Protein AF-A0A832M1Z7-F1 (afdb_monomer_lite)

Structure (mmCIF, N/CA/C/O backbone):
data_AF-A0A832M1Z7-F1
#
_entry.id   AF-A0A832M1Z7-F1
#
loop_
_atom_site.group_PDB
_atom_site.id
_atom_site.type_symbol
_atom_site.label_atom_id
_atom_site.label_alt_id
_atom_site.label_comp_id
_atom_site.label_asym_id
_atom_site.label_entity_id
_atom_site.label_seq_id
_atom_site.pdbx_PDB_ins_code
_atom_site.Cartn_x
_atom_site.Cartn_y
_atom_site.Cartn_z
_atom_site.occupancy
_atom_site.B_iso_or_equiv
_atom_site.auth_seq_id
_atom_site.auth_comp_id
_atom_site.auth_asym_id
_atom_site.auth_atom_id
_atom_site.pdbx_PDB_model_num
ATOM 1 N N . MET A 1 1 ? 6.360 26.105 -20.310 1.00 40.62 1 MET A N 1
ATOM 2 C CA . MET A 1 1 ? 7.831 26.149 -20.163 1.00 40.62 1 MET A CA 1
ATOM 3 C C . MET A 1 1 ? 8.162 25.131 -19.089 1.00 40.62 1 MET A C 1
ATOM 5 O O . MET A 1 1 ? 7.728 25.337 -17.963 1.00 40.62 1 MET A O 1
ATOM 9 N N . GLN A 1 2 ? 8.770 23.994 -19.444 1.00 51.56 2 GLN A N 1
ATOM 10 C CA . GLN A 1 2 ? 9.067 22.952 -18.456 1.00 51.56 2 GLN A CA 1
ATOM 11 C C . GLN A 1 2 ? 9.955 23.541 -17.352 1.00 51.56 2 GLN A C 1
ATOM 13 O O . GLN A 1 2 ? 10.895 24.271 -17.681 1.00 51.56 2 GLN A O 1
ATOM 18 N N . PRO A 1 3 ? 9.700 23.274 -16.061 1.00 57.09 3 PRO A N 1
ATOM 19 C CA . PRO A 1 3 ? 10.616 23.712 -15.022 1.00 57.09 3 PRO A CA 1
ATOM 20 C C . PRO A 1 3 ? 11.983 23.073 -15.306 1.00 57.09 3 PRO A C 1
ATOM 22 O O . PRO A 1 3 ? 12.079 21.852 -15.406 1.00 57.09 3 PRO A O 1
ATOM 25 N N . ASN A 1 4 ? 13.041 23.886 -15.438 1.00 63.06 4 ASN A N 1
ATOM 26 C CA . ASN A 1 4 ? 14.413 23.482 -15.814 1.00 63.06 4 ASN A CA 1
ATOM 27 C C . ASN A 1 4 ? 14.957 22.242 -15.066 1.00 63.06 4 ASN A C 1
ATOM 29 O O . ASN A 1 4 ? 15.911 21.600 -15.508 1.00 63.06 4 ASN A O 1
ATOM 33 N N . ASN A 1 5 ? 14.365 21.901 -13.921 1.00 77.88 5 ASN A N 1
ATOM 34 C CA . ASN A 1 5 ? 14.716 20.740 -13.122 1.00 77.88 5 ASN A CA 1
ATOM 35 C C . ASN A 1 5 ? 14.220 19.403 -13.716 1.00 77.88 5 ASN A C 1
ATOM 37 O O . ASN A 1 5 ? 14.966 18.426 -13.676 1.00 77.88 5 ASN A O 1
ATOM 41 N N . LEU A 1 6 ? 13.024 19.356 -14.319 1.00 83.19 6 LEU A N 1
ATOM 42 C CA . LEU A 1 6 ? 12.440 18.121 -14.861 1.00 83.19 6 LEU A CA 1
ATOM 43 C C . LEU A 1 6 ? 13.215 17.633 -16.089 1.00 83.19 6 LEU A C 1
ATOM 45 O O . LEU A 1 6 ? 13.685 16.501 -16.115 1.00 83.19 6 LEU A O 1
ATOM 49 N N . SER A 1 7 ? 13.468 18.499 -17.071 1.00 85.06 7 SER A N 1
ATOM 50 C CA . SER A 1 7 ? 14.226 18.103 -18.267 1.00 85.06 7 SER A CA 1
ATOM 51 C C . SER A 1 7 ? 15.652 17.637 -17.922 1.00 85.06 7 SER A C 1
ATOM 53 O O . SER A 1 7 ? 16.194 16.729 -18.556 1.00 85.06 7 SER A O 1
ATOM 55 N N . ARG A 1 8 ? 16.262 18.216 -16.875 1.00 89.56 8 ARG A N 1
ATOM 56 C CA . ARG A 1 8 ? 17.565 17.780 -16.349 1.00 89.56 8 ARG A CA 1
ATOM 57 C C . ARG A 1 8 ? 17.484 16.395 -15.701 1.00 89.56 8 ARG A C 1
ATOM 59 O O . ARG A 1 8 ? 18.378 15.581 -15.937 1.00 89.56 8 ARG A O 1
ATOM 66 N N . LEU A 1 9 ? 16.435 16.139 -14.919 1.00 90.38 9 LEU A N 1
ATOM 67 C CA . LEU A 1 9 ? 16.150 14.843 -14.302 1.00 90.38 9 LEU A CA 1
ATOM 68 C C . LEU A 1 9 ? 15.983 13.753 -15.364 1.00 90.38 9 LEU A C 1
ATOM 70 O O . LEU A 1 9 ? 16.710 12.763 -15.331 1.00 90.38 9 LEU A O 1
ATOM 74 N N . LEU A 1 10 ? 15.104 13.969 -16.346 1.00 91.00 10 LEU A N 1
ATOM 75 C CA . LEU A 1 10 ? 14.841 13.006 -17.420 1.00 91.00 10 LEU A CA 1
ATOM 76 C C . LEU A 1 10 ? 16.120 12.687 -18.207 1.00 91.00 10 LEU A C 1
ATOM 78 O O . LEU A 1 10 ? 16.449 11.526 -18.426 1.00 91.00 10 LEU A O 1
ATOM 82 N N . ARG A 1 11 ? 16.937 13.702 -18.526 1.00 92.75 11 ARG A N 1
ATOM 83 C CA . ARG A 1 11 ? 18.234 13.496 -19.197 1.00 92.75 11 ARG A CA 1
ATOM 84 C C . ARG A 1 11 ? 19.256 12.752 -18.322 1.00 92.75 11 ARG A C 1
ATOM 86 O O . ARG A 1 11 ? 20.184 12.136 -18.845 1.00 92.75 11 ARG A O 1
ATOM 93 N N . ALA A 1 12 ? 19.168 12.856 -16.997 1.00 94.56 12 ALA A N 1
ATOM 94 C CA . ALA A 1 12 ? 20.023 12.102 -16.078 1.00 94.56 12 ALA A CA 1
ATOM 95 C C . ALA A 1 12 ? 19.571 10.640 -15.933 1.00 94.56 12 ALA A C 1
ATOM 97 O O . ALA A 1 12 ? 20.424 9.763 -15.802 1.00 94.56 12 ALA A O 1
ATOM 98 N N . LEU A 1 13 ? 18.262 10.385 -15.983 1.00 96.19 13 LEU A N 1
ATOM 99 C CA . LEU A 1 13 ? 17.668 9.047 -15.981 1.00 96.19 13 LEU A CA 1
ATOM 100 C C . LEU A 1 13 ? 17.945 8.306 -17.295 1.00 96.19 13 LEU A C 1
ATOM 102 O O . LEU A 1 13 ? 18.423 7.175 -17.259 1.00 96.19 13 LEU A O 1
ATOM 106 N N . ALA A 1 14 ? 17.809 8.985 -18.436 1.00 96.62 14 ALA A N 1
ATOM 107 C CA . ALA A 1 14 ? 18.139 8.427 -19.748 1.00 96.62 14 ALA A CA 1
ATOM 108 C C . ALA A 1 14 ? 19.609 7.977 -19.846 1.00 96.62 14 ALA A C 1
ATOM 110 O O . ALA A 1 14 ? 19.906 6.913 -20.378 1.00 96.62 14 ALA A O 1
ATOM 111 N N . ARG A 1 15 ? 20.546 8.736 -19.255 1.00 96.88 15 ARG A N 1
ATOM 112 C CA . ARG A 1 15 ? 21.971 8.349 -19.167 1.00 96.88 15 ARG A CA 1
ATOM 113 C C . ARG A 1 15 ? 22.224 7.081 -18.347 1.00 96.88 15 ARG A C 1
ATOM 115 O O . ARG A 1 15 ? 23.299 6.507 -18.456 1.00 96.88 15 ARG A O 1
ATOM 122 N N . GLN A 1 16 ? 21.265 6.675 -17.522 1.00 96.88 16 GLN A N 1
ATOM 123 C CA . GLN A 1 16 ? 21.311 5.447 -16.729 1.00 96.88 16 GLN A CA 1
ATOM 124 C C . GLN A 1 16 ? 20.533 4.303 -17.394 1.00 96.88 16 GLN A C 1
ATOM 126 O O . GLN A 1 16 ? 20.393 3.253 -16.783 1.00 96.88 16 GLN A O 1
ATOM 131 N N . GLY A 1 17 ? 20.018 4.499 -18.613 1.00 97.31 17 GLY A N 1
ATOM 132 C CA . GLY A 1 17 ? 19.221 3.499 -19.326 1.00 97.31 17 GLY A CA 1
ATOM 133 C C . GLY A 1 17 ? 17.744 3.468 -18.926 1.00 97.31 17 GLY A C 1
ATOM 134 O O . GLY A 1 17 ? 17.048 2.525 -19.283 1.00 97.31 17 GLY A O 1
ATOM 135 N N . LEU A 1 18 ? 17.245 4.466 -18.187 1.00 98.12 18 LEU A N 1
ATOM 136 C CA . LEU A 1 18 ? 15.817 4.575 -17.886 1.00 98.12 18 LEU A CA 1
ATOM 137 C C . LEU A 1 18 ? 15.137 5.464 -18.930 1.00 98.12 18 LEU A C 1
ATOM 139 O O . LEU A 1 18 ? 15.365 6.677 -18.946 1.00 98.12 18 LEU A O 1
ATOM 143 N N . ASP A 1 19 ? 14.301 4.869 -19.777 1.00 97.19 19 ASP A N 1
ATOM 144 C CA . ASP A 1 19 ? 13.427 5.609 -20.681 1.00 97.19 19 ASP A CA 1
ATOM 145 C C . ASP A 1 19 ? 12.228 6.144 -19.895 1.00 97.19 19 ASP A C 1
ATOM 147 O O . ASP A 1 19 ? 11.530 5.388 -19.214 1.00 97.19 19 ASP A O 1
ATOM 151 N N . VAL A 1 20 ? 12.028 7.459 -19.961 1.00 96.38 20 VAL A N 1
ATOM 152 C CA . VAL A 1 20 ? 10.929 8.160 -19.297 1.00 96.38 20 VAL A CA 1
ATOM 153 C C . VAL A 1 20 ? 10.296 9.107 -20.299 1.00 96.38 20 VAL A C 1
ATOM 155 O O . VAL A 1 20 ? 10.914 10.090 -20.715 1.00 96.38 20 VAL A O 1
ATOM 158 N N . GLN A 1 21 ? 9.051 8.825 -20.658 1.00 94.19 21 GLN A N 1
ATOM 159 C CA . GLN A 1 21 ? 8.276 9.614 -21.606 1.00 94.19 21 GLN A CA 1
ATOM 160 C C . GLN A 1 21 ? 7.095 10.254 -20.890 1.00 94.19 21 GLN A C 1
ATOM 162 O O . GLN A 1 21 ? 6.550 9.677 -19.955 1.00 94.19 21 GLN A O 1
ATOM 167 N N . TYR A 1 22 ? 6.707 11.449 -21.324 1.00 92.44 22 TYR A N 1
ATOM 168 C CA . TYR A 1 22 ? 5.526 12.129 -20.812 1.00 92.44 22 TYR A CA 1
ATOM 169 C C . TYR A 1 22 ? 4.556 12.400 -21.957 1.00 92.44 22 TYR A C 1
ATOM 171 O O . TYR A 1 22 ? 4.917 13.076 -22.921 1.00 92.44 22 TYR A O 1
ATOM 179 N N . ASN A 1 23 ? 3.340 11.868 -21.859 1.00 90.81 23 ASN A N 1
ATOM 180 C CA . ASN A 1 23 ? 2.280 12.076 -22.840 1.00 90.81 23 ASN A CA 1
ATOM 181 C C . ASN A 1 23 ? 0.902 11.969 -22.175 1.00 90.81 23 ASN A C 1
ATOM 183 O O . ASN A 1 23 ? 0.710 11.140 -21.291 1.00 90.81 23 ASN A O 1
ATOM 187 N N . ASN A 1 24 ? -0.073 12.771 -22.613 1.00 87.31 24 ASN A N 1
ATOM 188 C CA . ASN A 1 24 ? -1.471 12.691 -22.160 1.00 87.31 24 ASN A CA 1
ATOM 189 C C . ASN A 1 24 ? -1.646 12.592 -20.629 1.00 87.31 24 ASN A C 1
ATOM 191 O O . ASN A 1 24 ? -2.390 11.748 -20.142 1.00 87.31 24 ASN A O 1
ATOM 195 N N . LEU A 1 25 ? -0.958 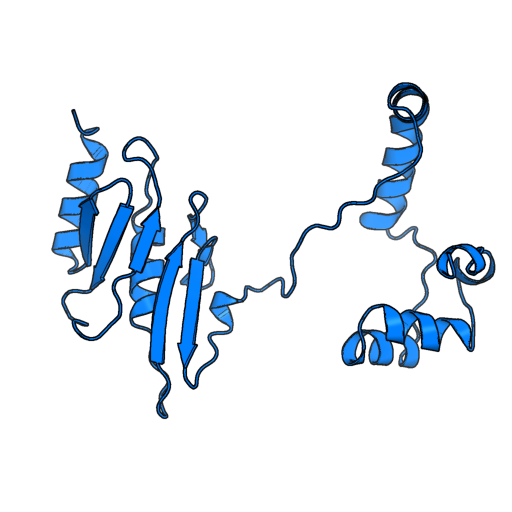13.451 -19.865 1.00 89.44 25 LEU A N 1
ATOM 196 C CA . LEU A 1 25 ? -0.978 13.459 -18.390 1.00 89.44 25 LEU A CA 1
ATOM 197 C C . LEU A 1 25 ? -0.380 12.214 -17.717 1.00 89.44 25 LEU A C 1
ATOM 199 O O . LEU A 1 25 ? -0.563 12.022 -16.516 1.00 89.44 25 LEU A O 1
ATOM 203 N N . SER A 1 26 ? 0.358 11.395 -18.462 1.00 93.44 26 SER A N 1
ATOM 204 C CA . SER A 1 26 ? 0.985 10.182 -17.955 1.00 93.44 26 SER A CA 1
ATOM 205 C C . SER A 1 26 ? 2.494 10.178 -18.170 1.00 93.44 26 SER A C 1
ATOM 207 O O . SER A 1 26 ? 2.987 10.615 -19.213 1.00 93.44 26 SER A O 1
ATOM 209 N N . TYR A 1 27 ? 3.225 9.674 -17.178 1.00 95.50 27 TYR A N 1
ATOM 210 C CA . TYR A 1 27 ? 4.612 9.258 -17.336 1.00 95.50 27 TYR A CA 1
ATOM 211 C C . TYR A 1 27 ? 4.654 7.771 -17.676 1.00 95.50 27 TYR A C 1
ATOM 213 O O . TYR A 1 27 ? 4.076 6.960 -16.957 1.00 95.50 27 TYR A O 1
ATOM 221 N N . SER A 1 28 ? 5.380 7.417 -18.728 1.00 96.94 28 SER A N 1
ATOM 222 C CA . SER A 1 28 ? 5.713 6.041 -19.089 1.00 96.94 28 SER A CA 1
ATOM 223 C C . SER A 1 28 ? 7.178 5.784 -18.767 1.00 96.94 28 SER A C 1
ATOM 225 O O . SER A 1 28 ? 8.035 6.582 -19.145 1.00 96.94 28 SER A O 1
ATOM 227 N N . VAL A 1 29 ? 7.471 4.689 -18.071 1.00 97.69 29 VAL A N 1
ATOM 228 C CA . VAL A 1 29 ? 8.803 4.394 -17.533 1.00 97.69 29 VAL A CA 1
ATOM 229 C C . VAL A 1 29 ? 9.197 2.956 -17.855 1.00 97.69 29 VAL A C 1
ATOM 231 O O . VAL A 1 29 ? 8.441 2.029 -17.562 1.00 97.69 29 VAL A O 1
ATOM 234 N N . ARG A 1 30 ? 10.392 2.745 -18.419 1.00 98.31 30 ARG A N 1
ATOM 235 C CA . ARG A 1 30 ? 10.949 1.401 -18.652 1.00 98.31 30 ARG A CA 1
ATOM 236 C C . ARG A 1 30 ? 12.474 1.425 -18.738 1.00 98.31 30 ARG A C 1
ATOM 238 O O . ARG A 1 30 ? 13.057 2.382 -19.241 1.00 98.31 30 ARG A O 1
ATOM 245 N N . TRP A 1 31 ? 13.129 0.358 -18.290 1.00 98.12 31 TRP A N 1
ATOM 246 C CA . TRP A 1 31 ? 14.561 0.184 -18.532 1.00 98.12 31 TRP A CA 1
ATOM 247 C C . TRP A 1 31 ? 14.832 -0.261 -19.972 1.00 98.12 31 TRP A C 1
ATOM 249 O O . TRP A 1 31 ? 14.180 -1.163 -20.493 1.00 98.12 31 TRP A O 1
ATOM 259 N N . THR A 1 32 ? 15.823 0.344 -20.622 1.00 97.38 32 THR A N 1
ATOM 260 C CA . THR A 1 32 ? 16.160 0.053 -22.024 1.00 97.38 32 THR A CA 1
ATOM 261 C C . THR A 1 32 ? 16.724 -1.352 -22.241 1.00 97.38 32 THR A C 1
ATOM 263 O O . THR A 1 32 ? 16.661 -1.864 -23.353 1.00 97.38 32 THR A O 1
ATOM 266 N N . ASP A 1 33 ? 17.280 -1.976 -21.202 1.00 96.56 33 ASP A N 1
ATOM 267 C CA . ASP A 1 33 ? 17.846 -3.331 -21.230 1.00 96.56 33 ASP A CA 1
ATOM 268 C C . ASP A 1 33 ? 16.819 -4.437 -20.916 1.00 96.56 33 ASP A C 1
ATOM 270 O O . ASP A 1 33 ? 17.137 -5.622 -21.017 1.00 96.56 33 ASP A O 1
ATOM 274 N N . THR A 1 34 ? 15.572 -4.072 -20.592 1.00 95.38 34 THR A N 1
ATOM 275 C CA . THR A 1 34 ? 14.459 -5.011 -20.373 1.00 95.38 34 THR A CA 1
ATOM 276 C C . THR A 1 34 ? 13.274 -4.685 -21.291 1.00 95.38 34 THR A C 1
ATOM 278 O O . THR A 1 34 ? 12.188 -4.335 -20.828 1.00 95.38 34 THR A O 1
ATOM 281 N N . PRO A 1 35 ? 13.442 -4.806 -22.623 1.00 94.06 35 PRO A N 1
ATOM 282 C CA . PRO A 1 35 ? 12.406 -4.423 -23.587 1.00 94.06 35 PRO A CA 1
ATOM 283 C C . PRO A 1 35 ? 11.107 -5.230 -23.442 1.00 94.06 35 PRO A C 1
ATOM 285 O O . PRO A 1 35 ? 10.036 -4.705 -23.745 1.00 94.06 35 PRO A O 1
ATOM 288 N N . ASP A 1 36 ? 11.204 -6.465 -22.940 1.00 94.06 36 ASP A N 1
ATOM 289 C CA . ASP A 1 36 ? 10.068 -7.367 -22.716 1.00 94.06 36 ASP A CA 1
ATOM 290 C C . ASP A 1 36 ? 9.292 -7.062 -21.423 1.00 94.06 36 ASP A C 1
ATOM 292 O O . ASP A 1 36 ? 8.215 -7.616 -21.210 1.00 94.06 36 ASP A O 1
ATOM 296 N N . ALA A 1 37 ? 9.829 -6.214 -20.536 1.00 96.88 37 ALA A N 1
ATOM 297 C CA . ALA A 1 37 ? 9.105 -5.789 -19.345 1.00 96.88 37 ALA A CA 1
ATOM 298 C C . ALA A 1 37 ? 7.944 -4.855 -19.736 1.00 96.88 37 ALA A C 1
ATOM 300 O O . ALA A 1 37 ? 8.092 -4.037 -20.659 1.00 96.88 37 ALA A O 1
ATOM 301 N N . PRO A 1 38 ? 6.797 -4.928 -19.035 1.00 97.88 38 PRO A N 1
ATOM 302 C CA . PRO A 1 38 ? 5.723 -3.973 -19.243 1.00 97.88 38 PRO A CA 1
ATOM 303 C C . PRO A 1 38 ? 6.212 -2.551 -18.956 1.00 97.88 38 PRO A C 1
ATOM 305 O O . PRO A 1 38 ? 7.079 -2.315 -18.115 1.00 97.88 38 PRO A O 1
ATOM 308 N N . ILE A 1 39 ? 5.642 -1.588 -19.670 1.00 98.06 39 ILE A N 1
ATOM 309 C CA . ILE A 1 39 ? 5.872 -0.171 -19.395 1.00 98.06 39 ILE A CA 1
ATOM 310 C C . ILE A 1 39 ? 5.127 0.171 -18.102 1.00 98.06 39 ILE A C 1
ATOM 312 O O . ILE A 1 39 ? 3.944 -0.143 -17.981 1.00 98.06 39 ILE A O 1
ATOM 316 N N . ALA A 1 40 ? 5.812 0.800 -17.146 1.00 98.06 40 ALA A N 1
ATOM 317 C CA . ALA A 1 40 ? 5.172 1.311 -15.941 1.00 98.06 40 ALA A CA 1
ATOM 318 C C . ALA A 1 40 ? 4.554 2.687 -16.216 1.00 98.06 40 ALA A C 1
ATOM 320 O O . ALA A 1 40 ? 5.212 3.552 -16.799 1.00 98.06 40 ALA A O 1
ATOM 321 N N . GLU A 1 41 ? 3.311 2.896 -15.784 1.00 97.38 41 GLU A N 1
ATOM 322 C CA . GLU A 1 41 ? 2.556 4.123 -16.065 1.00 97.38 41 GLU A CA 1
ATOM 323 C C . GLU A 1 41 ? 2.196 4.895 -14.790 1.00 97.38 41 GLU A C 1
ATOM 325 O O . GLU A 1 41 ? 1.758 4.320 -13.798 1.00 97.38 41 GLU A O 1
ATOM 330 N N . VAL A 1 42 ? 2.326 6.218 -14.813 1.00 96.25 42 VAL A N 1
ATOM 331 C CA . VAL A 1 42 ? 1.909 7.082 -13.700 1.00 96.25 42 VAL A CA 1
ATOM 332 C C . VAL A 1 42 ? 1.021 8.193 -14.229 1.00 96.25 42 VAL A C 1
ATOM 334 O O . VAL A 1 42 ? 1.482 9.013 -15.020 1.00 96.25 42 VAL A O 1
ATOM 337 N N . LEU A 1 43 ? -0.229 8.258 -13.768 1.00 92.44 43 LEU A N 1
ATOM 338 C CA . LEU A 1 43 ? -1.122 9.378 -14.062 1.00 92.44 43 LEU A CA 1
ATOM 339 C C . LEU A 1 43 ? -0.775 10.546 -13.133 1.00 92.44 43 LEU A C 1
ATOM 341 O O . LEU A 1 43 ? -1.180 10.569 -11.972 1.00 92.44 43 LEU A O 1
ATOM 345 N N . LEU A 1 44 ? -0.013 11.513 -13.641 1.00 92.38 44 LEU A N 1
ATOM 346 C CA . LEU A 1 44 ? 0.440 12.657 -12.861 1.00 92.38 44 LEU A CA 1
ATOM 347 C C . LEU A 1 44 ? 0.584 13.905 -13.753 1.00 92.38 44 LEU A C 1
ATOM 349 O O . LEU A 1 44 ? 1.276 13.857 -14.776 1.00 92.38 44 LEU A O 1
ATOM 353 N N . PRO A 1 45 ? -0.016 15.052 -13.381 1.00 88.81 45 PRO A N 1
ATOM 354 C CA . PRO A 1 45 ? 0.195 16.303 -14.103 1.00 88.81 45 PRO A CA 1
ATOM 355 C C . PRO A 1 45 ? 1.679 16.696 -14.155 1.00 88.81 45 PRO A C 1
ATOM 357 O O . PRO A 1 45 ? 2.416 16.512 -13.192 1.00 88.81 45 PRO A O 1
ATOM 360 N N . GLU A 1 46 ? 2.114 17.313 -15.254 1.00 83.19 46 GLU A N 1
ATOM 361 C CA . GLU A 1 46 ? 3.518 17.710 -15.462 1.00 83.19 46 GLU A CA 1
ATOM 362 C C . GLU A 1 46 ? 4.036 18.675 -14.383 1.00 83.19 46 GLU A C 1
ATOM 364 O O . GLU A 1 46 ? 5.227 18.722 -14.085 1.00 83.19 46 GLU A O 1
ATOM 369 N N . SER A 1 47 ? 3.130 19.462 -13.796 1.00 83.69 47 SER A N 1
ATOM 370 C CA . SER A 1 47 ? 3.445 20.428 -12.744 1.00 83.69 47 SER A CA 1
ATOM 371 C C . SER A 1 47 ? 3.792 19.783 -11.404 1.00 83.69 47 SER A C 1
ATOM 373 O O . SER A 1 47 ? 4.324 20.472 -10.532 1.00 83.69 47 SER A O 1
ATOM 375 N N . PHE A 1 48 ? 3.494 18.498 -11.217 1.00 87.00 48 PHE A N 1
ATOM 376 C CA . PHE A 1 48 ? 3.778 17.806 -9.971 1.00 87.00 48 PHE A CA 1
ATOM 377 C C . PHE A 1 48 ? 5.228 17.312 -9.946 1.00 87.00 48 PHE A C 1
ATOM 379 O O . PHE A 1 48 ? 5.763 16.868 -10.967 1.00 87.00 48 PHE A O 1
ATOM 386 N N . PRO A 1 49 ? 5.894 17.400 -8.783 1.00 86.50 49 PRO A N 1
ATOM 387 C CA . PRO A 1 49 ? 7.258 16.928 -8.644 1.00 86.50 49 PRO A CA 1
ATOM 388 C C . PRO A 1 49 ? 7.319 15.412 -8.822 1.00 86.50 49 PRO A C 1
ATOM 390 O O . PRO A 1 49 ? 6.457 14.677 -8.350 1.00 86.50 49 PRO A O 1
ATOM 393 N N . VAL A 1 50 ? 8.385 14.955 -9.474 1.00 90.75 50 VAL A N 1
ATOM 394 C CA . VAL A 1 50 ? 8.676 13.535 -9.655 1.00 90.75 50 VAL A CA 1
ATOM 395 C C . VAL A 1 50 ? 10.064 13.233 -9.119 1.00 90.75 50 VAL A C 1
ATOM 397 O O . VAL A 1 50 ? 11.028 13.953 -9.395 1.00 90.75 50 VAL A O 1
ATOM 400 N N . GLU A 1 51 ? 10.181 12.137 -8.378 1.00 93.62 51 GLU A N 1
ATOM 401 C CA . GLU A 1 51 ? 11.444 11.688 -7.808 1.00 93.62 51 GLU A CA 1
ATOM 402 C C . GLU A 1 51 ? 12.086 10.582 -8.650 1.00 93.62 51 GLU A C 1
ATOM 404 O O . GLU A 1 51 ? 11.480 9.547 -8.929 1.00 93.62 51 GLU A O 1
ATOM 409 N N . ALA A 1 52 ? 13.372 10.749 -8.989 1.00 95.62 52 ALA A N 1
ATOM 410 C CA . ALA A 1 52 ? 14.140 9.732 -9.718 1.00 95.62 52 ALA A CA 1
ATOM 411 C C . ALA A 1 52 ? 14.096 8.355 -9.041 1.00 95.62 52 ALA A C 1
ATOM 413 O O . ALA A 1 52 ? 14.054 7.340 -9.732 1.00 95.62 52 ALA A O 1
ATOM 414 N N . LYS A 1 53 ? 14.145 8.308 -7.702 1.00 97.31 53 LYS A N 1
ATOM 415 C CA . LYS A 1 53 ? 14.131 7.044 -6.955 1.00 97.31 53 LYS A CA 1
ATOM 416 C C . LYS A 1 53 ? 12.797 6.315 -7.144 1.00 97.31 53 LYS A C 1
ATOM 418 O O . LYS A 1 53 ? 12.826 5.121 -7.413 1.00 97.31 53 LYS A O 1
ATOM 423 N N . ALA A 1 54 ? 11.670 7.025 -7.099 1.00 97.06 54 ALA A N 1
ATOM 424 C CA . ALA A 1 54 ? 10.348 6.434 -7.290 1.00 97.06 54 ALA A CA 1
ATOM 425 C C . ALA A 1 54 ? 10.168 5.878 -8.716 1.00 97.06 54 ALA A C 1
ATOM 427 O O . ALA A 1 54 ? 9.761 4.730 -8.880 1.00 97.06 54 ALA A O 1
ATOM 428 N N . LEU A 1 55 ? 10.579 6.630 -9.747 1.00 97.38 55 LEU A N 1
ATOM 429 C CA . LEU A 1 55 ? 10.540 6.155 -11.141 1.00 97.38 55 LEU A CA 1
ATOM 430 C C . LEU A 1 55 ? 11.386 4.891 -11.350 1.00 97.38 55 LEU A C 1
ATOM 432 O O . LEU A 1 55 ? 10.943 3.937 -11.985 1.00 97.38 55 LEU A O 1
ATOM 436 N N . LYS A 1 56 ? 12.596 4.855 -10.781 1.00 98.25 56 LYS A N 1
ATOM 437 C CA . LYS A 1 56 ? 13.456 3.665 -10.835 1.00 98.25 56 LYS A CA 1
ATOM 438 C C . LYS A 1 56 ? 12.822 2.467 -10.138 1.00 98.25 56 LYS A C 1
ATOM 440 O O . LYS A 1 56 ? 12.923 1.358 -10.643 1.00 98.25 56 LYS A O 1
ATOM 445 N N . GLN A 1 57 ? 12.184 2.675 -8.988 1.00 98.38 57 GLN A N 1
ATOM 446 C CA . GLN A 1 57 ? 11.507 1.603 -8.260 1.00 98.38 57 GLN A CA 1
ATOM 447 C C . GLN A 1 57 ? 10.325 1.034 -9.050 1.00 98.38 57 GLN A C 1
ATOM 449 O O . GLN A 1 57 ? 10.183 -0.182 -9.101 1.00 98.38 57 GLN A O 1
ATOM 454 N N . LEU A 1 58 ? 9.542 1.876 -9.731 1.00 98.00 58 LEU A N 1
ATOM 455 C CA . LEU A 1 58 ? 8.479 1.417 -10.633 1.00 98.00 58 LEU A CA 1
ATOM 456 C C . LEU A 1 58 ? 9.022 0.586 -11.799 1.00 98.00 58 LEU A C 1
ATOM 458 O O . LEU A 1 58 ? 8.494 -0.483 -12.094 1.00 98.00 58 LEU A O 1
ATOM 462 N N . ALA A 1 59 ? 10.108 1.034 -12.428 1.00 98.25 59 ALA A N 1
ATOM 463 C CA . ALA A 1 59 ? 10.737 0.293 -13.518 1.00 98.25 59 ALA A CA 1
ATOM 464 C C . ALA A 1 59 ? 11.367 -1.028 -13.051 1.00 98.25 59 ALA A C 1
ATOM 466 O O . ALA A 1 59 ? 11.258 -2.043 -13.734 1.00 98.25 59 ALA A O 1
ATOM 467 N N . ASN A 1 60 ? 11.986 -1.040 -11.867 1.00 98.06 60 ASN A N 1
ATOM 468 C CA . ASN A 1 60 ? 12.500 -2.260 -11.243 1.00 98.06 60 ASN A CA 1
ATOM 469 C C . ASN A 1 60 ? 11.372 -3.240 -10.920 1.00 98.06 60 ASN A C 1
ATOM 471 O O . ASN A 1 60 ? 11.524 -4.437 -11.151 1.00 98.06 60 ASN A O 1
ATOM 475 N N . LEU A 1 61 ? 10.246 -2.735 -10.406 1.00 98.19 61 LEU A N 1
ATOM 476 C CA . LEU A 1 61 ? 9.064 -3.542 -10.143 1.00 98.19 61 LEU A CA 1
ATOM 477 C C . LEU A 1 61 ? 8.543 -4.159 -11.441 1.00 98.19 61 LEU A C 1
ATOM 479 O O . LEU A 1 61 ? 8.322 -5.360 -11.471 1.00 98.19 61 LEU A O 1
ATOM 483 N N . ALA A 1 62 ? 8.432 -3.381 -12.520 1.00 98.12 62 ALA A N 1
ATOM 484 C CA . ALA A 1 62 ? 8.011 -3.878 -13.831 1.00 98.12 62 ALA A CA 1
ATOM 485 C C . ALA A 1 62 ? 8.956 -4.944 -14.408 1.00 98.12 62 ALA A C 1
ATOM 487 O O . ALA A 1 62 ? 8.507 -5.898 -15.038 1.00 98.12 62 ALA A O 1
ATOM 488 N N . ALA A 1 63 ? 10.259 -4.815 -14.158 1.00 97.00 63 ALA A N 1
ATOM 489 C CA . ALA A 1 63 ? 11.275 -5.764 -14.604 1.00 97.00 63 ALA A CA 1
ATOM 490 C C . ALA A 1 63 ? 11.432 -6.996 -13.688 1.00 97.00 63 ALA A C 1
ATOM 492 O O . ALA A 1 63 ? 12.262 -7.863 -13.976 1.00 97.00 63 ALA A O 1
ATOM 493 N N . ALA A 1 64 ? 10.674 -7.094 -12.590 1.00 96.00 64 ALA A N 1
ATOM 494 C CA . ALA A 1 64 ? 10.790 -8.198 -11.645 1.00 96.00 64 ALA A CA 1
ATOM 495 C C . ALA A 1 64 ? 10.412 -9.542 -12.295 1.00 96.00 64 ALA A C 1
ATOM 497 O O . ALA A 1 64 ? 9.361 -9.683 -12.924 1.00 96.00 64 ALA A O 1
ATOM 498 N N . LYS A 1 65 ? 11.264 -10.555 -12.101 1.00 90.69 65 LYS A N 1
ATOM 499 C CA . LYS A 1 65 ? 11.074 -11.913 -12.628 1.00 90.69 65 LYS A CA 1
ATOM 500 C C . LYS A 1 65 ? 11.146 -12.940 -11.510 1.00 90.69 65 LYS A C 1
ATOM 502 O O . LYS A 1 65 ? 12.012 -12.855 -10.639 1.00 90.69 65 LYS A O 1
ATOM 507 N N . HIS A 1 66 ? 10.290 -13.950 -11.583 1.00 94.12 66 HIS A N 1
ATOM 508 C CA . HIS A 1 66 ? 10.370 -15.098 -10.694 1.00 94.12 66 HIS A CA 1
ATOM 509 C C . HIS A 1 66 ? 11.346 -16.152 -11.250 1.00 94.12 66 HIS A C 1
ATOM 511 O O . HIS A 1 66 ? 11.271 -16.464 -12.442 1.00 94.12 66 HIS A O 1
ATOM 517 N N . PRO A 1 67 ? 12.207 -16.773 -10.419 1.00 92.06 67 PRO A N 1
ATOM 518 C CA . PRO A 1 67 ? 13.196 -17.754 -10.882 1.00 92.06 67 PRO A CA 1
ATOM 519 C C . PRO A 1 67 ? 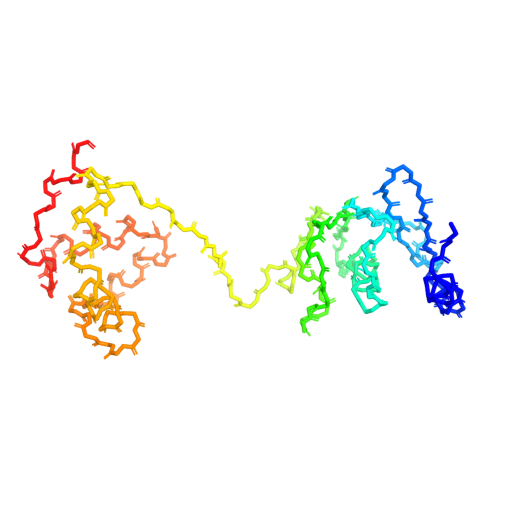12.614 -18.983 -11.596 1.00 92.06 67 PRO A C 1
ATOM 521 O O . PRO A 1 67 ? 13.313 -19.610 -12.384 1.00 92.06 67 PRO A O 1
ATOM 524 N N . VAL A 1 68 ? 11.351 -19.337 -11.323 1.00 92.88 68 VAL A N 1
ATOM 525 C CA . VAL A 1 68 ? 10.707 -20.558 -11.847 1.00 92.88 68 VAL A CA 1
ATOM 526 C C . VAL A 1 68 ? 9.433 -20.299 -12.665 1.00 92.88 68 VAL A C 1
ATOM 528 O O . VAL A 1 68 ? 8.566 -21.161 -12.734 1.00 92.88 68 VAL A O 1
ATOM 531 N N . GLY A 1 69 ? 9.308 -19.129 -13.306 1.00 85.62 69 GLY A N 1
ATOM 532 C CA . GLY A 1 69 ? 8.306 -18.939 -14.376 1.00 85.62 69 GLY A CA 1
ATOM 533 C C . GLY A 1 69 ? 7.070 -18.092 -14.043 1.00 85.62 69 GLY A C 1
ATOM 534 O O . GLY A 1 69 ? 5.977 -18.389 -14.511 1.00 85.62 69 GLY A O 1
ATOM 535 N N . GLY A 1 70 ? 7.248 -17.010 -13.288 1.00 94.00 70 GLY A N 1
ATOM 536 C CA . GLY A 1 70 ? 6.253 -15.954 -13.069 1.00 94.00 70 GLY A CA 1
ATOM 537 C C . GLY A 1 70 ? 6.737 -14.612 -13.624 1.00 94.00 70 GLY A C 1
ATOM 538 O O . GLY A 1 70 ? 7.938 -14.426 -13.846 1.00 94.00 70 GLY A O 1
ATOM 539 N N . HIS A 1 71 ? 5.809 -13.695 -13.885 1.00 95.12 71 HIS A N 1
ATOM 540 C CA . HIS A 1 71 ? 6.123 -12.399 -14.482 1.00 95.12 71 HIS A CA 1
ATOM 541 C C . HIS A 1 71 ? 5.158 -11.298 -14.043 1.00 95.12 71 HIS A C 1
ATOM 543 O O . HIS A 1 71 ? 4.072 -11.551 -13.514 1.00 95.12 71 HIS A O 1
ATOM 549 N N . VAL A 1 72 ? 5.577 -10.059 -14.280 1.00 98.06 72 VAL A N 1
ATOM 550 C CA . VAL A 1 72 ? 4.735 -8.875 -14.137 1.00 98.06 72 VAL A CA 1
ATOM 551 C C . VAL A 1 72 ? 3.973 -8.644 -15.434 1.00 98.06 72 VAL A C 1
ATOM 553 O O . VAL A 1 72 ? 4.564 -8.624 -16.511 1.00 98.06 72 VAL A O 1
ATOM 556 N N . CYS A 1 73 ? 2.660 -8.480 -15.323 1.00 97.50 73 CYS A N 1
ATOM 557 C CA . CYS A 1 73 ? 1.774 -8.235 -16.455 1.00 97.50 73 CYS A CA 1
ATOM 558 C C . CYS A 1 73 ? 1.611 -6.732 -16.699 1.00 97.50 73 CYS A C 1
ATOM 560 O O . CYS A 1 73 ? 1.665 -6.281 -17.843 1.00 97.50 73 CYS A O 1
ATOM 562 N N . ARG A 1 74 ? 1.429 -5.952 -15.624 1.00 98.00 74 ARG A N 1
ATOM 563 C CA . ARG A 1 74 ? 1.233 -4.495 -15.660 1.00 98.00 74 ARG A CA 1
ATOM 564 C C . ARG A 1 74 ? 1.765 -3.841 -14.393 1.00 98.00 74 ARG A C 1
ATOM 566 O O . ARG A 1 74 ? 1.720 -4.439 -13.319 1.00 98.00 74 ARG A O 1
ATOM 573 N N . VAL A 1 75 ? 2.204 -2.592 -14.523 1.00 98.25 75 VAL A N 1
ATOM 574 C CA . VAL A 1 75 ? 2.547 -1.724 -13.393 1.00 98.25 75 VAL A CA 1
ATOM 575 C C . VAL A 1 75 ? 1.982 -0.341 -13.648 1.00 98.25 75 VAL A C 1
ATOM 577 O O . VAL A 1 75 ? 2.208 0.237 -14.709 1.00 98.25 75 VAL A O 1
ATOM 580 N N . CYS A 1 76 ? 1.300 0.215 -12.658 1.00 97.81 76 CYS A N 1
ATOM 581 C CA . CYS A 1 76 ? 1.003 1.636 -12.628 1.00 97.81 76 CYS A CA 1
ATOM 582 C C . CYS A 1 76 ? 1.224 2.214 -11.231 1.00 97.81 76 CYS A C 1
ATOM 584 O O . CYS A 1 76 ? 1.519 1.479 -10.290 1.00 97.81 76 CYS A O 1
ATOM 586 N N . ALA A 1 77 ? 1.128 3.532 -11.092 1.00 97.06 77 ALA A N 1
ATOM 587 C CA . ALA A 1 77 ? 1.180 4.181 -9.792 1.00 97.06 77 ALA A CA 1
ATOM 588 C C . ALA A 1 77 ? 0.105 5.254 -9.643 1.00 97.06 77 ALA A C 1
ATOM 590 O O . ALA A 1 77 ? -0.292 5.911 -10.612 1.00 97.06 77 ALA A O 1
ATOM 591 N N . THR A 1 78 ? -0.350 5.424 -8.408 1.00 94.69 78 THR A N 1
ATOM 592 C CA . THR A 1 78 ? -1.256 6.490 -7.997 1.00 94.69 78 THR A CA 1
ATOM 593 C C . THR A 1 78 ? -0.542 7.853 -7.981 1.00 94.69 78 THR A C 1
ATOM 595 O O . THR A 1 78 ? 0.691 7.915 -7.955 1.00 94.69 78 THR A O 1
ATOM 598 N N . PRO A 1 79 ? -1.282 8.979 -8.005 1.00 92.25 79 PRO A N 1
ATOM 599 C CA . PRO A 1 79 ? -0.675 10.316 -8.054 1.00 92.25 79 PRO A CA 1
ATOM 600 C C . PRO A 1 79 ? 0.197 10.693 -6.843 1.00 92.25 79 PRO A C 1
ATOM 602 O O . PRO A 1 79 ? 1.000 11.617 -6.935 1.00 92.25 79 PRO A O 1
ATOM 605 N N . ASP A 1 80 ? 0.041 10.009 -5.712 1.00 93.56 80 ASP A N 1
ATOM 606 C CA . ASP A 1 80 ? 0.803 10.187 -4.471 1.00 93.56 80 ASP A CA 1
ATOM 607 C C . ASP A 1 80 ? 2.049 9.288 -4.386 1.00 93.56 80 ASP A C 1
ATOM 609 O O . ASP A 1 80 ? 2.651 9.153 -3.313 1.00 93.56 80 ASP A O 1
ATOM 613 N N . PHE A 1 81 ? 2.454 8.668 -5.501 1.00 95.12 81 PHE A N 1
ATOM 614 C CA . PHE A 1 81 ? 3.596 7.768 -5.497 1.00 95.12 81 PHE A CA 1
ATOM 615 C C . PHE A 1 81 ? 4.891 8.462 -5.066 1.00 95.12 81 PHE A C 1
ATOM 617 O O . PHE A 1 81 ? 5.195 9.591 -5.456 1.00 95.12 81 PHE A O 1
ATOM 624 N N . HIS A 1 82 ? 5.686 7.761 -4.270 1.00 96.06 82 HIS A N 1
ATOM 625 C CA . HIS A 1 82 ? 6.941 8.281 -3.740 1.00 96.06 82 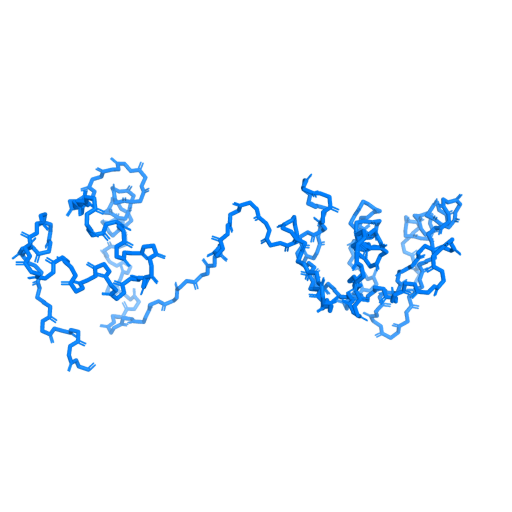HIS A CA 1
ATOM 626 C C . HIS A 1 82 ? 7.885 7.130 -3.384 1.00 96.06 82 HIS A C 1
ATOM 628 O O . HIS A 1 82 ? 7.475 5.962 -3.377 1.00 96.06 82 HIS A O 1
ATOM 634 N N . PRO A 1 83 ? 9.175 7.408 -3.128 1.00 97.75 83 PRO A N 1
ATOM 635 C CA . PRO A 1 83 ? 10.120 6.347 -2.849 1.00 97.75 83 PRO A CA 1
ATOM 636 C C . PRO A 1 83 ? 9.751 5.555 -1.595 1.00 97.75 83 PRO A C 1
ATOM 638 O O . PRO A 1 83 ? 9.620 6.132 -0.520 1.00 97.75 83 PRO A O 1
ATOM 641 N N . GLY A 1 84 ? 9.665 4.232 -1.717 1.00 96.44 84 GLY A N 1
ATOM 642 C CA . GLY A 1 84 ? 9.554 3.341 -0.563 1.00 96.44 84 GLY A CA 1
ATOM 643 C C . GLY A 1 84 ? 10.916 2.803 -0.124 1.00 96.44 84 GLY A C 1
ATOM 644 O O . GLY A 1 84 ? 11.875 2.754 -0.906 1.00 96.44 84 GLY A O 1
ATOM 645 N N . ASP A 1 85 ? 11.020 2.366 1.127 1.00 93.69 85 ASP A N 1
ATOM 646 C CA . ASP A 1 85 ? 12.273 1.828 1.676 1.00 93.69 85 ASP A CA 1
ATOM 647 C C . ASP A 1 85 ? 12.521 0.368 1.283 1.00 93.69 85 ASP A C 1
ATOM 649 O O . ASP A 1 85 ? 13.668 -0.044 1.118 1.00 93.69 85 ASP A O 1
ATOM 653 N N . ALA A 1 86 ? 11.458 -0.392 1.011 1.00 92.00 86 ALA A N 1
ATOM 654 C CA . ALA A 1 86 ? 11.525 -1.797 0.600 1.00 92.00 86 ALA A CA 1
ATOM 655 C C . ALA A 1 86 ? 11.845 -2.004 -0.898 1.00 92.00 86 ALA A C 1
ATOM 657 O O . ALA A 1 86 ? 11.670 -3.097 -1.430 1.00 92.00 86 ALA A O 1
ATOM 658 N N . GLY A 1 87 ? 12.287 -0.961 -1.609 1.00 93.75 87 GLY A N 1
ATOM 659 C CA . GLY A 1 87 ? 12.640 -1.054 -3.033 1.00 93.75 87 GLY A CA 1
ATOM 660 C C . GLY A 1 87 ? 11.458 -0.979 -4.007 1.00 93.75 87 GLY A C 1
ATOM 661 O O . GLY A 1 87 ? 11.684 -0.969 -5.214 1.00 93.75 87 GLY A O 1
ATOM 662 N N . VAL A 1 88 ? 10.231 -0.855 -3.500 1.00 97.31 88 VAL A N 1
ATOM 663 C CA . VAL A 1 88 ? 9.011 -0.586 -4.272 1.00 97.31 88 VAL A CA 1
ATOM 664 C C . VAL A 1 88 ? 8.520 0.816 -3.925 1.00 97.31 88 VAL A C 1
ATOM 666 O O . VAL A 1 88 ? 8.539 1.192 -2.755 1.00 97.31 88 VAL A O 1
ATOM 669 N N . ALA A 1 89 ? 8.119 1.604 -4.924 1.00 97.69 89 ALA A N 1
ATOM 670 C CA . ALA A 1 89 ? 7.538 2.920 -4.673 1.00 97.69 89 ALA A CA 1
ATOM 671 C C . ALA A 1 89 ? 6.180 2.753 -3.978 1.00 97.69 89 ALA A C 1
ATOM 673 O O . ALA A 1 89 ? 5.361 1.932 -4.400 1.00 97.69 89 ALA A O 1
ATOM 674 N N . ILE A 1 90 ? 5.924 3.529 -2.928 1.00 97.31 90 ILE A N 1
ATOM 675 C CA . ILE A 1 90 ? 4.591 3.588 -2.318 1.00 97.31 90 ILE A CA 1
ATOM 676 C C . ILE A 1 90 ? 3.632 4.178 -3.360 1.00 97.31 90 ILE A C 1
ATOM 678 O O . ILE A 1 90 ? 4.059 4.985 -4.182 1.00 97.31 90 ILE A O 1
ATOM 682 N N . GLY A 1 91 ? 2.377 3.722 -3.384 1.00 96.06 91 GLY A N 1
ATOM 683 C CA . GLY A 1 91 ? 1.403 4.074 -4.426 1.00 96.06 91 GLY A CA 1
ATOM 684 C C . GLY A 1 91 ? 1.499 3.226 -5.703 1.00 96.06 91 GLY A C 1
ATOM 685 O O . GLY A 1 91 ? 0.761 3.463 -6.655 1.00 96.06 91 GLY A O 1
ATOM 686 N N . SER A 1 92 ? 2.387 2.226 -5.755 1.00 97.38 92 SER A N 1
ATOM 687 C CA . SER A 1 92 ? 2.453 1.289 -6.886 1.00 97.38 92 SER A CA 1
ATOM 688 C C . SER A 1 92 ? 1.279 0.307 -6.882 1.00 97.38 92 SER A C 1
ATOM 690 O O . SER A 1 92 ? 0.913 -0.241 -5.845 1.00 97.38 92 SER A O 1
ATOM 692 N N . VAL A 1 93 ? 0.767 -0.001 -8.068 1.00 98.00 93 VAL A N 1
ATOM 693 C CA . VAL A 1 93 ? -0.151 -1.107 -8.345 1.00 98.00 93 VAL A CA 1
ATOM 694 C C . VAL A 1 93 ? 0.540 -2.033 -9.336 1.00 98.00 93 VAL A C 1
ATOM 696 O O . VAL A 1 93 ? 1.033 -1.592 -10.375 1.00 98.00 93 VAL A O 1
ATOM 699 N N . VAL A 1 94 ? 0.588 -3.324 -9.020 1.00 98.12 94 VAL A N 1
ATOM 700 C CA . VAL A 1 94 ? 1.244 -4.328 -9.859 1.00 98.12 94 VAL A CA 1
ATOM 701 C C . VAL A 1 94 ? 0.339 -5.533 -10.060 1.00 98.12 94 VAL A C 1
ATOM 703 O O . VAL A 1 94 ? -0.181 -6.110 -9.109 1.00 98.12 94 VAL A O 1
ATOM 706 N N . GLU A 1 95 ? 0.173 -5.918 -11.319 1.00 98.31 95 GLU A N 1
ATOM 707 C CA . GLU A 1 95 ? -0.483 -7.156 -11.720 1.00 98.31 95 GLU A CA 1
ATOM 708 C C . GLU A 1 95 ? 0.593 -8.188 -12.057 1.00 98.31 95 GLU A C 1
ATOM 710 O O . GLU A 1 95 ? 1.539 -7.897 -12.794 1.00 98.31 95 GLU A O 1
ATOM 715 N N . THR A 1 96 ? 0.458 -9.404 -11.534 1.00 97.81 96 THR A N 1
ATOM 716 C CA . THR A 1 96 ? 1.430 -10.480 -11.755 1.00 97.81 96 THR A CA 1
ATOM 717 C C . THR A 1 96 ? 0.739 -11.792 -12.090 1.00 97.81 96 THR A C 1
ATOM 719 O O . THR A 1 96 ? -0.380 -12.043 -11.647 1.00 97.81 96 THR A O 1
ATOM 722 N N . ALA A 1 97 ? 1.437 -12.651 -12.829 1.00 96.88 97 ALA A N 1
ATOM 723 C CA . ALA A 1 97 ? 1.028 -14.022 -13.092 1.00 96.88 97 ALA A CA 1
ATOM 724 C C . ALA A 1 97 ? 2.109 -14.986 -12.590 1.00 96.88 97 ALA A C 1
ATOM 726 O O . ALA A 1 97 ? 3.287 -14.845 -12.923 1.00 96.88 97 ALA A O 1
ATOM 727 N N . GLY A 1 98 ? 1.709 -15.973 -11.783 1.00 95.88 98 GLY A N 1
ATOM 728 C CA . GLY A 1 98 ? 2.609 -17.021 -11.285 1.00 95.88 98 GLY A CA 1
ATOM 729 C C . GLY A 1 98 ? 3.679 -16.546 -10.293 1.00 95.88 98 GLY A C 1
ATOM 730 O O . GLY A 1 98 ? 4.669 -17.248 -10.099 1.00 95.88 98 GLY A O 1
ATOM 731 N N . GLN A 1 99 ? 3.518 -15.368 -9.681 1.00 95.88 99 GLN A N 1
ATOM 732 C CA . GLN A 1 99 ? 4.425 -14.855 -8.651 1.00 95.88 99 GLN A CA 1
ATOM 733 C C . GLN A 1 99 ? 3.695 -13.965 -7.641 1.00 95.88 99 GLN A C 1
ATOM 735 O O . GLN A 1 99 ? 2.640 -13.419 -7.936 1.00 95.88 99 GLN A O 1
ATOM 740 N N . VAL A 1 100 ? 4.288 -13.799 -6.460 1.00 95.25 100 VAL A N 1
ATOM 741 C CA . VAL A 1 100 ? 3.918 -12.780 -5.470 1.00 95.25 100 VAL A CA 1
ATOM 742 C C . VAL A 1 100 ? 5.186 -12.012 -5.128 1.00 95.25 100 VAL A C 1
ATOM 744 O O . VAL A 1 100 ? 6.253 -12.610 -4.996 1.00 95.25 100 VAL A O 1
ATOM 747 N N . ILE A 1 101 ? 5.079 -10.692 -4.986 1.00 96.06 101 ILE A N 1
ATOM 748 C CA . ILE A 1 101 ? 6.197 -9.821 -4.612 1.00 96.06 101 ILE A CA 1
ATOM 749 C C . ILE A 1 101 ? 5.900 -9.261 -3.212 1.00 96.06 101 ILE A C 1
ATOM 751 O O . ILE A 1 101 ? 5.197 -8.257 -3.113 1.00 96.06 101 ILE A O 1
ATOM 755 N N . PRO A 1 102 ? 6.410 -9.865 -2.117 1.00 95.19 102 PRO A N 1
ATOM 756 C CA . PRO A 1 102 ? 6.081 -9.431 -0.754 1.00 95.19 102 PRO A CA 1
ATOM 757 C C . PRO A 1 102 ? 6.394 -7.955 -0.484 1.00 95.19 102 PRO A C 1
ATOM 759 O O . PRO A 1 102 ? 5.606 -7.256 0.143 1.00 95.19 102 PRO A O 1
ATOM 762 N N . ALA A 1 103 ? 7.503 -7.445 -1.030 1.00 95.19 103 ALA A N 1
ATOM 763 C CA . ALA A 1 103 ? 7.879 -6.038 -0.896 1.00 95.19 103 ALA A CA 1
ATOM 764 C C . ALA A 1 103 ? 6.868 -5.066 -1.536 1.00 95.19 103 ALA A C 1
ATOM 766 O O . ALA A 1 103 ? 6.809 -3.911 -1.127 1.00 95.19 103 ALA A O 1
ATOM 767 N N . ALA A 1 104 ? 6.069 -5.524 -2.508 1.00 96.12 104 ALA A N 1
ATOM 768 C CA . ALA A 1 104 ? 5.004 -4.727 -3.114 1.00 96.12 104 ALA A CA 1
ATOM 769 C C . ALA A 1 104 ? 3.714 -4.709 -2.274 1.00 96.12 104 ALA A C 1
ATOM 771 O O . ALA A 1 104 ? 2.866 -3.857 -2.507 1.00 96.12 104 ALA A O 1
ATOM 772 N N . VAL A 1 105 ? 3.569 -5.611 -1.292 1.00 96.38 105 VAL A N 1
ATOM 773 C CA . VAL A 1 105 ? 2.467 -5.580 -0.311 1.00 96.38 105 VAL A CA 1
ATOM 774 C C . VAL A 1 105 ? 2.741 -4.540 0.780 1.00 96.38 105 VAL A C 1
ATOM 776 O O . VAL A 1 105 ? 1.823 -3.869 1.239 1.00 96.38 105 VAL A O 1
ATOM 779 N N . GLY A 1 106 ? 4.009 -4.388 1.171 1.00 94.62 106 GLY A N 1
ATOM 780 C CA . GLY A 1 106 ? 4.437 -3.520 2.268 1.00 94.62 106 GLY A CA 1
ATOM 781 C C . GLY A 1 106 ? 4.673 -4.282 3.574 1.00 94.62 106 GLY A C 1
ATOM 782 O O . GLY A 1 106 ? 4.273 -5.434 3.731 1.00 94.62 106 GLY A O 1
ATOM 783 N N . SER A 1 107 ? 5.381 -3.645 4.511 1.00 93.50 107 SER A N 1
ATOM 784 C CA . SER A 1 107 ? 5.693 -4.232 5.822 1.00 93.50 107 SER A CA 1
ATOM 785 C C . SER A 1 107 ? 4.503 -4.216 6.780 1.00 93.50 107 SER A C 1
ATOM 787 O O . SER A 1 107 ? 4.370 -5.123 7.597 1.00 93.50 107 SER A O 1
ATOM 789 N N . ASP A 1 108 ? 3.648 -3.197 6.677 1.00 95.19 108 ASP A N 1
ATOM 790 C CA . ASP A 1 108 ? 2.387 -3.101 7.413 1.00 95.19 108 ASP A CA 1
ATOM 791 C C . ASP A 1 108 ? 1.263 -3.722 6.572 1.00 95.19 108 ASP A C 1
ATOM 793 O O . ASP A 1 108 ? 0.537 -3.046 5.838 1.00 95.19 108 ASP A O 1
ATOM 797 N N . ILE A 1 109 ? 1.210 -5.056 6.582 1.00 95.56 109 ILE A N 1
ATOM 798 C CA . ILE A 1 109 ? 0.259 -5.826 5.775 1.00 95.56 109 ILE A CA 1
ATOM 799 C C . ILE A 1 109 ? -1.162 -5.482 6.218 1.00 95.56 109 ILE A C 1
ATOM 801 O O . ILE A 1 109 ? -1.487 -5.576 7.399 1.00 95.56 109 ILE A O 1
ATOM 805 N N . ASN A 1 110 ? -2.023 -5.163 5.247 1.00 94.81 110 ASN A N 1
ATOM 806 C CA . ASN A 1 110 ? -3.405 -4.735 5.478 1.00 94.81 110 ASN A CA 1
ATOM 807 C C . ASN A 1 110 ? -3.526 -3.375 6.200 1.00 94.81 110 ASN A C 1
ATOM 809 O O . ASN A 1 110 ? -4.560 -3.088 6.807 1.00 94.81 110 ASN A O 1
ATOM 813 N N . CYS A 1 111 ? -2.500 -2.516 6.105 1.00 96.06 111 CYS A N 1
ATOM 814 C CA . CYS A 1 111 ? -2.642 -1.099 6.432 1.00 96.06 111 CYS A CA 1
ATOM 815 C C . CYS A 1 111 ? -3.800 -0.500 5.620 1.00 96.06 111 CYS A C 1
ATOM 817 O O . CYS A 1 111 ? -3.908 -0.708 4.409 1.00 96.06 111 CYS A O 1
ATOM 819 N N . GLY A 1 112 ? -4.691 0.230 6.282 1.00 95.12 112 GLY A N 1
ATOM 820 C CA . GLY A 1 112 ? -5.893 0.743 5.645 1.00 95.12 112 GLY A CA 1
ATOM 821 C C . GLY A 1 112 ? -6.710 1.637 6.561 1.00 95.12 112 GLY A C 1
ATOM 822 O O . GLY A 1 112 ? -6.377 1.859 7.724 1.00 95.12 112 GLY A O 1
ATOM 823 N N . MET A 1 113 ? -7.805 2.159 6.016 1.00 95.75 113 MET A N 1
ATOM 824 C CA . MET A 1 113 ? -8.718 3.040 6.735 1.00 95.75 113 MET A CA 1
ATOM 825 C C . MET A 1 113 ? -10.070 2.365 6.936 1.00 95.75 113 MET A C 1
ATOM 827 O O . MET A 1 113 ? -10.583 1.684 6.049 1.00 95.75 113 MET A O 1
ATOM 831 N N . ARG A 1 114 ? -10.678 2.614 8.096 1.00 94.81 114 ARG A N 1
ATOM 832 C CA . ARG A 1 114 ? -12.073 2.280 8.383 1.00 94.81 114 ARG A CA 1
ATOM 833 C C . ARG A 1 114 ? -12.818 3.558 8.736 1.00 94.81 114 ARG A C 1
ATOM 835 O O . ARG A 1 114 ? -12.361 4.323 9.580 1.00 94.81 114 ARG A O 1
ATOM 842 N N . LEU A 1 115 ? -13.967 3.763 8.103 1.00 95.12 115 LEU A N 1
ATOM 843 C CA . LEU A 1 115 ? -14.866 4.871 8.399 1.00 95.12 115 LEU A CA 1
ATOM 844 C C . LEU A 1 115 ? -16.072 4.346 9.181 1.00 95.12 115 LEU A C 1
ATOM 846 O O . LEU A 1 115 ? -16.735 3.410 8.740 1.00 95.12 115 LEU A O 1
ATOM 850 N N . HIS A 1 116 ? -16.352 4.966 10.324 1.00 90.75 116 HIS A N 1
ATOM 851 C CA . HIS A 1 116 ? -17.563 4.727 11.102 1.00 90.75 116 HIS A CA 1
ATOM 852 C C . HIS A 1 116 ? -18.504 5.916 10.945 1.00 90.75 116 HIS A C 1
ATOM 854 O O . HIS A 1 116 ? -18.074 7.066 11.034 1.00 90.75 116 HIS A O 1
ATOM 860 N N . VAL A 1 117 ? -19.783 5.630 10.726 1.00 90.94 117 VAL A N 1
ATOM 861 C CA . VAL A 1 117 ? -20.845 6.637 10.698 1.00 90.94 117 VAL A CA 1
ATOM 862 C C . VAL A 1 117 ? -21.617 6.523 12.006 1.00 90.94 117 VAL A C 1
ATOM 864 O O . VAL A 1 117 ? -22.002 5.424 12.398 1.00 90.94 117 VAL A O 1
ATOM 867 N N . ALA A 1 118 ? -21.813 7.650 12.684 1.00 89.31 118 ALA A N 1
ATOM 868 C CA . ALA A 1 118 ? -22.560 7.732 13.931 1.00 89.31 118 ALA A CA 1
ATOM 869 C C . ALA A 1 118 ? -23.730 8.704 13.769 1.00 89.31 118 ALA A C 1
ATOM 871 O O . ALA A 1 118 ? -23.590 9.737 13.112 1.00 89.31 118 ALA A O 1
ATOM 872 N N . ASP A 1 119 ? -24.858 8.386 14.398 1.00 92.94 119 ASP A N 1
ATOM 873 C CA . ASP A 1 119 ? -26.018 9.275 14.489 1.00 92.94 119 ASP A CA 1
ATOM 874 C C . ASP A 1 119 ? -25.790 10.314 15.601 1.00 92.94 119 ASP A C 1
ATOM 876 O O . ASP A 1 119 ? -26.325 10.224 16.705 1.00 92.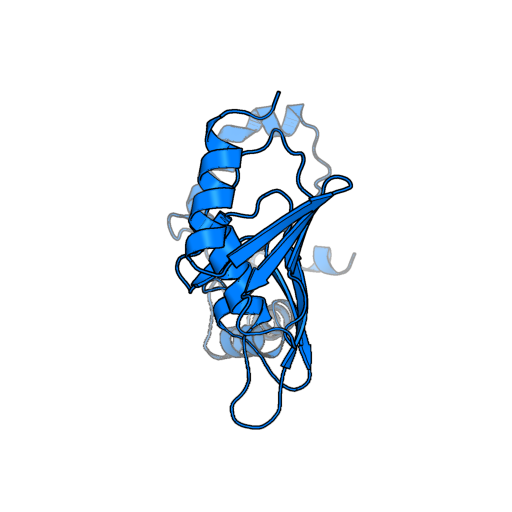94 119 ASP A O 1
ATOM 880 N N . LEU A 1 120 ? -24.862 11.240 15.344 1.00 95.06 120 LEU A N 1
ATOM 881 C CA . LEU A 1 120 ? -24.425 12.274 16.279 1.00 95.06 120 LEU A CA 1
ATOM 882 C C . LEU A 1 120 ? -24.238 13.593 15.527 1.00 95.06 120 LEU A C 1
ATOM 884 O O . LEU A 1 120 ? -23.539 13.638 14.513 1.00 95.06 120 LEU A O 1
ATOM 888 N N . SER A 1 121 ? -24.822 14.682 16.036 1.00 96.56 121 SER A N 1
ATOM 889 C CA . SER A 1 121 ? -24.622 16.001 15.430 1.00 96.56 121 SER A CA 1
ATOM 890 C C . SER A 1 121 ? -23.192 16.505 15.658 1.00 96.56 121 SER A C 1
ATOM 892 O O . SER A 1 121 ? -22.541 16.178 16.657 1.00 96.56 121 SER A O 1
ATOM 894 N N . VAL A 1 122 ? -22.699 17.350 14.748 1.00 96.88 122 VAL A N 1
ATOM 895 C CA . VAL A 1 122 ? -21.362 17.951 14.873 1.00 96.88 122 VAL A CA 1
ATOM 896 C C . VAL A 1 122 ? -21.261 18.779 16.155 1.00 96.88 122 VAL A C 1
ATOM 898 O O . VAL A 1 122 ? -20.253 18.714 16.851 1.00 96.88 122 VAL A O 1
ATOM 901 N N . GLU A 1 123 ? -22.311 19.510 16.518 1.00 97.88 123 GLU A N 1
ATOM 902 C CA . GLU A 1 123 ? -22.368 20.331 17.730 1.00 97.88 123 GLU A CA 1
ATOM 903 C C . GLU A 1 123 ? -22.251 19.472 18.993 1.00 97.88 123 GLU A C 1
ATOM 905 O O . GLU A 1 123 ? -21.465 19.790 19.888 1.00 97.88 123 GLU A O 1
ATOM 910 N N . GLN A 1 124 ? -22.991 18.358 19.051 1.00 97.31 124 GLN A N 1
ATOM 911 C CA . GLN A 1 124 ? -22.931 17.417 20.171 1.00 97.31 124 GLN A CA 1
ATOM 912 C C . GLN A 1 124 ? -21.544 16.778 20.294 1.00 97.31 124 GLN A C 1
ATOM 914 O O . GLN A 1 124 ? -21.008 16.685 21.400 1.00 97.31 124 GLN A O 1
ATOM 919 N N . PHE A 1 125 ? -20.937 16.385 19.169 1.00 96.31 125 PHE A N 1
ATOM 920 C CA . PHE A 1 125 ? -19.571 15.866 19.152 1.00 96.31 125 PHE A CA 1
ATOM 921 C C . PHE A 1 125 ? -18.567 16.907 19.653 1.00 96.31 125 PHE A C 1
ATOM 923 O O . PHE A 1 125 ? -17.776 16.628 20.555 1.00 96.31 125 PHE A O 1
ATOM 930 N N . LEU A 1 126 ? -18.614 18.126 19.110 1.00 97.75 126 LEU A N 1
ATOM 931 C CA . LEU A 1 126 ? -17.678 19.192 19.463 1.00 97.75 126 LEU A CA 1
ATOM 932 C C . LEU A 1 126 ? -17.778 19.584 20.941 1.00 97.75 126 LEU A C 1
ATOM 934 O O . LEU A 1 126 ? -16.747 19.845 21.559 1.00 97.75 126 LEU A O 1
ATOM 938 N N . ALA A 1 127 ? -18.974 19.532 21.536 1.00 98.12 127 ALA A N 1
ATOM 939 C CA . ALA A 1 127 ? -19.176 19.777 22.964 1.00 98.12 127 ALA A CA 1
ATOM 940 C C . ALA A 1 127 ? -18.477 18.753 23.885 1.00 98.12 127 ALA A C 1
ATOM 942 O O . ALA A 1 127 ? -18.295 19.029 25.070 1.00 98.12 127 ALA A O 1
ATOM 943 N N . GLN A 1 128 ? -18.096 17.574 23.375 1.00 97.94 128 GLN A N 1
ATOM 944 C CA . GLN A 1 128 ? -17.423 16.506 24.132 1.00 97.94 128 GLN A CA 1
ATOM 945 C C . GLN A 1 128 ? -16.099 16.045 23.492 1.00 97.94 128 GLN A C 1
ATOM 947 O O . GLN A 1 128 ? -15.505 15.066 23.951 1.00 97.94 128 GLN A O 1
ATOM 952 N N . ARG A 1 129 ? -15.606 16.743 22.459 1.00 96.94 129 ARG A N 1
ATOM 953 C CA . ARG A 1 129 ? -14.446 16.335 21.648 1.00 96.94 129 ARG A CA 1
ATOM 954 C C . ARG A 1 129 ? -13.224 16.004 22.494 1.00 96.94 129 ARG A C 1
ATOM 956 O O . ARG A 1 129 ? -12.600 14.973 22.280 1.00 96.94 129 ARG A O 1
ATOM 963 N N . ASP A 1 130 ? -12.882 16.860 23.451 1.00 98.25 130 ASP A N 1
ATOM 964 C CA . ASP A 1 130 ? -11.651 16.692 24.231 1.00 98.25 130 ASP A CA 1
ATOM 965 C C . ASP A 1 130 ? -11.721 15.440 25.113 1.00 98.25 130 ASP A C 1
ATOM 967 O O . ASP A 1 130 ? -10.765 14.669 25.186 1.00 98.25 130 ASP A O 1
ATOM 971 N N . ARG A 1 131 ? -12.896 15.166 25.695 1.00 97.50 131 ARG A N 1
ATOM 972 C CA . ARG A 1 131 ? -13.150 13.918 26.422 1.00 97.50 131 ARG A CA 1
ATOM 973 C C . ARG A 1 131 ? -13.026 12.707 25.498 1.00 97.50 131 ARG A C 1
ATOM 975 O O . ARG A 1 131 ? -12.389 11.729 25.876 1.00 97.50 131 ARG A O 1
ATOM 982 N N . PHE A 1 132 ? -13.619 12.768 24.305 1.00 95.50 132 PHE A N 1
ATOM 983 C CA . PHE A 1 132 ? -13.520 11.696 23.314 1.00 95.50 132 PHE A CA 1
ATOM 984 C C . PHE A 1 132 ? -12.061 11.426 22.916 1.00 95.50 132 PHE A C 1
ATOM 986 O O . PHE A 1 132 ? -11.621 10.281 22.942 1.00 95.50 132 PHE A O 1
ATOM 993 N N . VAL A 1 133 ? -11.281 12.471 22.626 1.00 96.50 133 VAL A N 1
ATOM 994 C CA . VAL A 1 133 ? -9.863 12.350 22.256 1.00 96.50 133 VAL A CA 1
ATOM 995 C C . VAL A 1 133 ? -9.039 11.711 23.375 1.00 96.50 133 VAL A C 1
ATOM 997 O O . VAL A 1 133 ? -8.221 10.839 23.092 1.00 96.50 133 VAL A O 1
ATOM 1000 N N . GLU A 1 134 ? -9.251 12.084 24.640 1.00 97.00 134 GLU A N 1
ATOM 1001 C CA . GLU A 1 134 ? -8.516 11.470 25.756 1.00 97.00 134 GLU A CA 1
ATOM 1002 C C . GLU A 1 134 ? -8.864 9.990 25.967 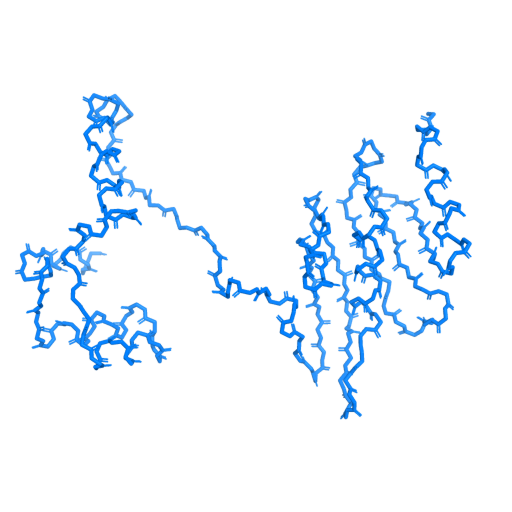1.00 97.00 134 GLU A C 1
ATOM 1004 O O . GLU A 1 134 ? -7.969 9.194 26.267 1.00 97.00 134 GLU A O 1
ATOM 1009 N N . LEU A 1 135 ? -10.125 9.598 25.754 1.00 94.62 135 LEU A N 1
ATOM 1010 C CA . LEU A 1 135 ? -10.525 8.186 25.762 1.00 94.62 135 LEU A CA 1
ATOM 1011 C C . LEU A 1 135 ? -9.830 7.415 24.631 1.00 94.62 135 LEU A C 1
ATOM 1013 O O . LEU A 1 135 ? -9.152 6.423 24.892 1.00 94.62 135 LEU A O 1
ATOM 1017 N N . MET A 1 136 ? -9.882 7.941 23.403 1.00 94.75 136 MET A N 1
ATOM 1018 C CA . MET A 1 136 ? -9.228 7.333 22.240 1.00 94.75 136 MET A CA 1
ATOM 1019 C C . MET A 1 136 ? -7.714 7.205 22.437 1.00 94.75 136 MET A C 1
ATOM 1021 O O . MET A 1 136 ? -7.131 6.164 22.147 1.00 94.75 136 MET A O 1
ATOM 1025 N N . LYS A 1 137 ? -7.048 8.226 22.985 1.00 96.25 137 LYS A N 1
ATOM 1026 C CA . LYS A 1 137 ? -5.614 8.135 23.295 1.00 96.25 137 LYS A CA 1
ATOM 1027 C C . LYS A 1 137 ? -5.321 7.037 24.312 1.00 96.25 137 LYS A C 1
ATOM 1029 O O . LYS A 1 137 ? -4.342 6.307 24.160 1.00 96.25 137 LYS A O 1
ATOM 1034 N N . GLY A 1 138 ? -6.175 6.921 25.330 1.00 95.38 138 GLY A N 1
ATOM 1035 C CA . GLY A 1 138 ? -6.145 5.823 26.288 1.00 95.38 138 GLY A CA 1
ATOM 1036 C C . GLY A 1 138 ? -6.116 4.466 25.596 1.00 95.38 138 GLY A C 1
ATOM 1037 O O . GLY A 1 138 ? -5.232 3.651 25.875 1.00 95.38 138 GLY A O 1
ATOM 1038 N N . ASP A 1 139 ? -7.034 4.272 24.657 1.00 91.75 139 ASP A N 1
ATOM 1039 C CA . ASP A 1 139 ? -7.219 2.991 23.996 1.00 91.75 139 ASP A CA 1
ATOM 1040 C C . ASP A 1 139 ? -6.117 2.670 22.980 1.00 91.75 139 ASP A C 1
ATOM 1042 O O . ASP A 1 139 ? -5.560 1.567 22.981 1.00 91.75 139 ASP A O 1
ATOM 1046 N N . PHE A 1 140 ? -5.764 3.629 22.126 1.00 91.56 140 PHE A N 1
ATOM 1047 C CA . PHE A 1 140 ? -4.851 3.396 21.006 1.00 91.56 140 PHE A CA 1
ATOM 1048 C C . PHE A 1 140 ? -3.371 3.536 21.368 1.00 91.56 140 PHE A C 1
ATOM 1050 O O . PHE A 1 140 ? -2.554 2.824 20.788 1.00 91.56 140 PHE A O 1
ATOM 1057 N N . PHE A 1 141 ? -3.010 4.397 22.326 1.00 94.38 141 PHE A N 1
ATOM 1058 C CA . PHE A 1 141 ? -1.601 4.714 22.609 1.00 94.38 141 PHE A CA 1
ATOM 1059 C C . PHE A 1 141 ? -1.132 4.319 24.007 1.00 94.38 141 PHE A C 1
ATOM 1061 O O . PHE A 1 141 ? 0.052 4.049 24.189 1.00 94.38 141 PHE A O 1
ATOM 1068 N N . PHE A 1 142 ? -2.025 4.287 25.000 1.00 94.75 142 PHE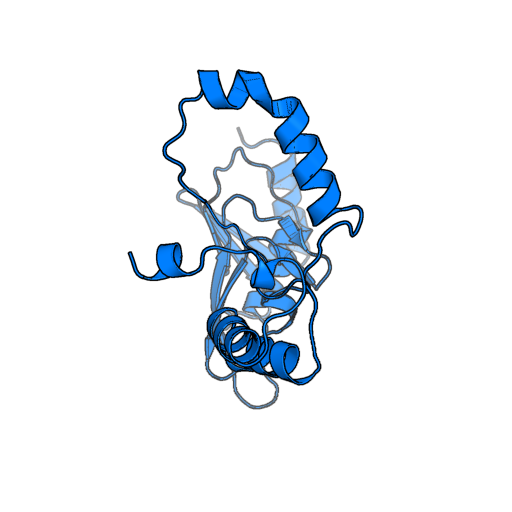 A N 1
ATOM 1069 C CA . PHE A 1 142 ? -1.628 4.119 26.405 1.00 94.75 142 PHE A CA 1
ATOM 1070 C C . PHE A 1 142 ? -2.007 2.767 27.010 1.00 94.75 142 PHE A C 1
ATOM 1072 O O . PHE A 1 142 ? -1.869 2.589 28.218 1.00 94.75 142 PHE A O 1
ATOM 1079 N N . GLY A 1 143 ? -2.484 1.823 26.193 1.00 90.12 143 GLY A N 1
ATOM 1080 C CA . GLY A 1 143 ? -2.774 0.460 26.639 1.00 90.12 143 GLY A CA 1
ATOM 1081 C C . GLY A 1 143 ? -3.883 0.376 27.690 1.00 90.12 143 GLY A C 1
ATOM 1082 O O . GLY A 1 143 ? -3.868 -0.537 28.505 1.00 90.12 143 GLY A O 1
ATOM 1083 N N . LYS A 1 144 ? -4.831 1.324 27.697 1.00 91.56 144 LYS A N 1
ATOM 1084 C CA . LYS A 1 144 ? -5.966 1.316 28.638 1.00 91.56 144 LYS A CA 1
ATOM 1085 C C . LYS A 1 144 ? -7.121 0.413 28.196 1.00 91.56 144 LYS A C 1
ATOM 1087 O O . LYS A 1 144 ? -8.075 0.260 28.953 1.00 91.56 144 LYS A O 1
ATOM 1092 N N . ARG A 1 145 ? -7.038 -0.178 26.996 1.00 88.44 145 ARG A N 1
ATOM 1093 C CA . ARG A 1 145 ? -8.042 -1.119 26.489 1.00 88.44 145 ARG A CA 1
ATOM 1094 C C . ARG A 1 145 ? -8.117 -2.348 27.381 1.00 88.44 145 ARG A C 1
ATOM 1096 O O . ARG A 1 145 ? -7.143 -3.084 27.508 1.00 88.44 145 ARG A O 1
ATOM 1103 N N . ASP A 1 146 ? -9.313 -2.616 27.881 1.00 89.38 146 ASP A N 1
ATOM 1104 C CA . ASP A 1 146 ? -9.666 -3.891 28.495 1.00 89.38 146 ASP A CA 1
ATOM 1105 C C . ASP A 1 146 ? -10.193 -4.852 27.418 1.00 89.38 146 ASP A C 1
ATOM 1107 O O . ASP A 1 146 ? -11.380 -5.170 27.342 1.00 89.38 146 ASP A O 1
ATOM 1111 N N . VAL A 1 147 ? -9.310 -5.232 26.492 1.00 84.56 147 VAL A N 1
ATOM 1112 C CA . VAL A 1 147 ? -9.591 -6.237 25.458 1.00 84.56 147 VAL A CA 1
ATOM 1113 C C . VAL A 1 147 ? -8.566 -7.346 25.614 1.00 84.56 147 VAL A C 1
ATOM 1115 O O . VAL A 1 147 ? -7.426 -7.240 25.164 1.00 84.56 147 VAL A O 1
ATOM 1118 N N . THR A 1 148 ? -8.972 -8.401 26.304 1.00 83.94 148 THR A N 1
ATOM 1119 C CA . THR A 1 148 ? -8.164 -9.595 26.532 1.00 83.94 148 THR A CA 1
ATOM 1120 C C . THR A 1 148 ? -8.134 -10.476 25.286 1.00 83.94 148 THR A C 1
ATOM 1122 O O . THR A 1 148 ? -9.098 -10.558 24.527 1.00 83.94 148 THR A O 1
ATOM 1125 N N . MET A 1 149 ? -7.010 -11.156 25.066 1.00 87.56 149 MET A N 1
ATOM 1126 C CA . MET A 1 149 ? -6.867 -12.159 24.013 1.00 87.56 149 MET A CA 1
ATOM 1127 C C . MET A 1 149 ? -6.288 -13.432 24.614 1.00 87.56 149 MET A C 1
ATOM 1129 O O . MET A 1 149 ? -5.216 -13.409 25.219 1.00 87.56 149 MET A O 1
ATOM 1133 N N . THR A 1 150 ? -7.001 -14.540 24.450 1.00 92.31 150 THR A N 1
ATOM 1134 C CA . THR A 1 150 ? -6.468 -15.873 24.720 1.00 92.31 150 THR A CA 1
ATOM 1135 C C . THR A 1 150 ? -5.734 -16.366 23.472 1.00 92.31 150 THR A C 1
ATOM 1137 O O . THR A 1 150 ? -5.843 -15.778 22.391 1.00 92.31 150 THR A O 1
ATOM 1140 N N . ALA A 1 151 ? -4.980 -17.460 23.598 1.00 95.06 151 ALA A N 1
ATOM 1141 C CA . ALA A 1 151 ? -4.363 -18.097 22.434 1.00 95.06 151 ALA A CA 1
ATOM 1142 C C . ALA A 1 151 ? -5.420 -18.511 21.391 1.00 95.06 151 ALA A C 1
ATOM 1144 O O . ALA A 1 151 ? -5.210 -18.333 20.194 1.00 95.06 151 ALA A O 1
ATOM 1145 N N . GLU A 1 152 ? -6.573 -18.993 21.857 1.00 94.88 152 GLU A N 1
ATOM 1146 C CA . GLU A 1 152 ? -7.701 -19.397 21.019 1.00 94.88 152 GLU A CA 1
ATOM 1147 C C . GLU A 1 152 ? -8.307 -18.216 20.254 1.00 94.88 152 GLU A C 1
ATOM 1149 O O . GLU A 1 152 ? -8.388 -18.263 19.026 1.00 94.88 152 GLU A O 1
ATOM 1154 N N . THR A 1 153 ? -8.643 -17.112 20.934 1.00 95.25 153 THR A N 1
ATOM 1155 C CA . THR A 1 153 ? -9.235 -15.948 20.253 1.00 95.25 153 THR A CA 1
ATOM 1156 C C . THR A 1 153 ? -8.248 -15.274 19.297 1.00 95.25 153 THR A C 1
ATOM 1158 O O . THR A 1 153 ? -8.652 -14.753 18.257 1.00 95.25 153 THR A O 1
ATOM 1161 N N . MET A 1 154 ? -6.941 -15.322 19.587 1.00 95.31 154 MET A N 1
ATOM 1162 C CA . MET A 1 154 ? -5.897 -14.852 18.670 1.00 95.31 154 MET A CA 1
ATOM 1163 C C . MET A 1 154 ? -5.755 -15.740 17.432 1.00 95.31 154 MET A C 1
ATOM 1165 O O . MET A 1 154 ? -5.624 -15.227 16.320 1.00 95.31 154 MET A O 1
ATOM 1169 N N . GLN A 1 155 ? -5.804 -17.061 17.599 1.00 96.88 155 GLN A N 1
ATOM 1170 C CA . GLN A 1 155 ? -5.761 -17.990 16.476 1.00 96.88 155 GLN A CA 1
ATOM 1171 C C . GLN A 1 155 ? -6.990 -17.826 15.574 1.00 96.88 155 GLN A C 1
ATOM 1173 O O . GLN A 1 155 ? -6.845 -17.756 14.352 1.00 96.88 155 GLN A O 1
ATOM 1178 N N . ALA A 1 156 ? -8.176 -17.680 16.166 1.00 96.50 156 ALA A N 1
ATOM 1179 C CA . ALA A 1 156 ? -9.407 -17.435 15.427 1.00 96.50 156 ALA A CA 1
ATOM 1180 C C . ALA A 1 156 ? -9.361 -16.100 14.660 1.00 96.50 156 ALA A C 1
ATOM 1182 O O . ALA A 1 156 ? -9.728 -16.061 13.484 1.00 96.50 156 ALA A O 1
ATOM 1183 N N . LEU A 1 157 ? -8.816 -15.035 15.270 1.00 96.00 157 LEU A N 1
ATOM 1184 C CA . LEU A 1 157 ? -8.568 -13.757 14.589 1.00 96.00 157 LEU A CA 1
ATOM 1185 C C . LEU A 1 157 ? -7.688 -13.934 13.348 1.00 96.00 157 LEU A C 1
ATOM 1187 O O . LEU A 1 157 ? -7.973 -13.375 12.292 1.00 96.00 157 LEU A O 1
ATOM 1191 N N . PHE A 1 158 ? -6.604 -14.697 13.476 1.00 96.12 158 PHE A N 1
ATOM 1192 C CA . PHE A 1 158 ? -5.646 -14.892 12.392 1.00 96.12 158 PHE A CA 1
ATOM 1193 C C . PHE A 1 158 ? -6.227 -15.724 11.240 1.00 96.12 158 PHE A C 1
ATOM 1195 O O . PHE A 1 158 ? -5.964 -15.436 10.076 1.00 96.12 158 PHE A O 1
ATOM 1202 N N . GLN A 1 159 ? -7.027 -16.745 11.552 1.00 97.06 159 GLN A N 1
ATOM 1203 C CA . GLN A 1 159 ? -7.592 -17.662 10.557 1.00 97.06 159 GLN A CA 1
ATOM 1204 C C . GLN A 1 159 ? -8.854 -17.115 9.877 1.00 97.06 159 GLN A C 1
ATOM 1206 O O . GLN A 1 159 ? -9.085 -17.385 8.698 1.00 97.06 159 GLN A O 1
ATOM 1211 N N . HIS A 1 160 ? -9.670 -16.358 10.612 1.00 96.69 160 HIS A N 1
ATOM 1212 C CA . HIS A 1 160 ? -11.029 -15.993 10.198 1.00 96.69 160 HIS A CA 1
ATOM 1213 C C . HIS A 1 160 ? -11.332 -14.494 10.353 1.00 96.69 160 HIS A C 1
ATOM 1215 O O . HIS A 1 160 ? -12.472 -14.056 10.182 1.00 96.69 160 HIS A O 1
ATOM 1221 N N . GLY A 1 161 ? -10.321 -13.681 10.661 1.00 94.94 161 GLY A N 1
ATOM 1222 C CA . GLY A 1 161 ? -10.480 -12.248 10.863 1.00 94.94 161 GLY A CA 1
ATOM 1223 C C . GLY A 1 161 ? -11.293 -11.913 12.114 1.00 94.94 161 GLY A C 1
ATOM 1224 O O . GLY A 1 161 ? -11.462 -12.719 13.028 1.00 94.94 161 GLY A O 1
ATOM 1225 N N . VAL A 1 162 ? -11.801 -10.680 12.163 1.00 92.06 162 VAL A N 1
ATOM 1226 C CA . VAL A 1 162 ? -12.509 -10.139 13.339 1.00 92.06 162 VAL A CA 1
ATOM 1227 C C . VAL A 1 162 ? -13.747 -10.963 13.711 1.00 92.06 162 VAL A C 1
ATOM 1229 O O . VAL A 1 162 ? -14.097 -11.016 14.885 1.00 92.06 162 VAL A O 1
ATOM 1232 N N . ILE A 1 163 ? -14.379 -11.634 12.743 1.00 92.44 163 ILE A N 1
ATOM 1233 C CA . ILE A 1 163 ? -15.546 -12.488 12.999 1.00 92.44 163 ILE A CA 1
ATOM 1234 C C . ILE A 1 163 ? -15.152 -13.729 13.802 1.00 92.44 163 ILE A C 1
ATOM 1236 O O . ILE A 1 163 ? -15.763 -13.984 14.830 1.00 92.44 163 ILE A O 1
ATOM 1240 N N . GLY A 1 164 ? -14.076 -14.430 13.429 1.00 94.69 164 GLY A N 1
ATOM 1241 C CA . GLY A 1 164 ? -13.624 -15.582 14.219 1.00 94.69 164 GLY A CA 1
ATOM 1242 C C . GLY A 1 164 ? -13.161 -15.202 15.621 1.00 94.69 164 GLY A C 1
ATOM 1243 O O . GLY A 1 164 ? -13.402 -15.940 16.571 1.00 94.69 164 GLY A O 1
ATOM 1244 N N . TRP A 1 165 ? -12.533 -14.031 15.773 1.00 94.12 165 TRP A N 1
ATOM 1245 C CA . TRP A 1 165 ? -12.238 -13.499 17.103 1.00 94.12 165 TRP A CA 1
ATOM 1246 C C . TRP A 1 165 ? -13.507 -13.286 17.933 1.00 94.12 165 TRP A C 1
ATOM 1248 O O . TRP A 1 165 ? -13.524 -13.659 19.103 1.00 94.12 165 TRP A O 1
ATOM 1258 N N . LEU A 1 166 ? -14.546 -12.690 17.338 1.00 91.69 166 LEU A N 1
ATOM 1259 C CA . LEU A 1 166 ? -15.810 -12.424 18.018 1.00 91.69 166 LEU A CA 1
ATOM 1260 C C . LEU A 1 166 ? -16.501 -13.727 18.432 1.00 91.69 166 LEU A C 1
ATOM 1262 O O . LEU A 1 166 ? -16.893 -13.838 19.588 1.00 91.69 166 LEU A O 1
ATOM 1266 N N . ASP A 1 167 ? -16.589 -14.708 17.531 1.00 92.25 167 ASP A N 1
ATOM 1267 C CA . ASP A 1 167 ? -17.204 -16.012 17.808 1.00 92.25 167 ASP A CA 1
ATOM 1268 C C . ASP A 1 167 ? -16.506 -16.715 18.983 1.00 92.25 167 ASP A C 1
ATOM 1270 O O . ASP A 1 167 ? -17.152 -17.079 19.962 1.00 92.25 167 ASP A O 1
ATOM 1274 N N . ALA A 1 168 ? -15.172 -16.803 18.956 1.00 94.00 168 ALA A N 1
ATOM 1275 C CA . ALA A 1 168 ? -14.405 -17.415 20.043 1.00 94.00 168 ALA A CA 1
ATOM 1276 C C . ALA A 1 168 ? -14.487 -16.615 21.360 1.00 94.00 168 ALA A C 1
ATOM 1278 O O . ALA A 1 168 ? -14.453 -17.181 22.450 1.00 94.00 168 ALA A O 1
ATOM 1279 N N . MET A 1 169 ? -14.583 -15.282 21.287 1.00 92.50 169 MET A N 1
ATOM 1280 C CA . MET A 1 169 ? -14.741 -14.426 22.467 1.00 92.50 169 MET A CA 1
ATOM 1281 C C . MET A 1 169 ? -16.137 -14.556 23.095 1.00 92.50 169 MET A C 1
ATOM 1283 O O . MET A 1 169 ? -16.286 -14.363 24.300 1.00 92.50 169 MET A O 1
ATOM 1287 N N . LEU A 1 170 ? -17.158 -14.878 22.301 1.00 90.50 170 LEU A N 1
ATOM 1288 C CA . LEU A 1 170 ? -18.531 -15.063 22.768 1.00 90.50 170 LEU A CA 1
ATOM 1289 C C . LEU A 1 170 ? -18.718 -16.344 23.590 1.00 90.50 170 LEU A C 1
ATOM 1291 O O . LEU A 1 170 ? -19.551 -16.346 24.497 1.00 90.50 170 LEU A O 1
ATOM 1295 N N . ASP A 1 171 ? -17.929 -17.387 23.328 1.00 90.75 171 ASP A N 1
ATOM 1296 C CA . ASP A 1 171 ? -17.972 -18.637 24.098 1.00 90.75 171 ASP A CA 1
ATOM 1297 C C . ASP A 1 171 ? -17.531 -18.433 25.557 1.00 90.75 171 ASP A C 1
ATOM 1299 O O . ASP A 1 171 ? -18.115 -19.000 26.485 1.00 90.75 171 ASP A O 1
ATOM 1303 N N . GLN A 1 172 ? -16.525 -17.580 25.778 1.00 89.75 172 GLN A N 1
ATOM 1304 C CA . GLN A 1 172 ? -16.067 -17.192 27.112 1.00 89.75 172 GLN A CA 1
ATOM 1305 C C . GLN A 1 172 ? -15.707 -15.694 27.169 1.00 89.75 172 GLN A C 1
ATOM 1307 O O . GLN A 1 172 ? -14.529 -15.330 27.071 1.00 89.75 172 GLN A O 1
ATOM 1312 N N . PRO A 1 173 ? -16.701 -14.808 27.382 1.00 91.31 173 PRO A N 1
ATOM 1313 C CA . PRO A 1 173 ? -16.488 -13.365 27.380 1.00 91.31 173 PRO A CA 1
ATOM 1314 C C . PRO A 1 173 ? -15.504 -12.915 28.460 1.00 91.31 173 PRO A C 1
ATOM 1316 O O . PRO A 1 173 ? -15.596 -13.313 29.623 1.00 91.31 173 PRO A O 1
ATOM 1319 N N . THR A 1 174 ? -14.576 -12.037 28.083 1.00 91.81 174 THR A N 1
ATOM 1320 C CA . THR A 1 174 ? -13.570 -11.458 28.984 1.00 91.81 174 THR A CA 1
ATOM 1321 C C . THR A 1 174 ? -13.392 -9.956 28.727 1.00 91.81 174 THR A C 1
ATOM 1323 O O . THR A 1 174 ? -13.819 -9.434 27.694 1.00 91.81 174 THR A O 1
ATOM 1326 N N . GLY A 1 175 ? -12.814 -9.241 29.697 1.00 91.31 175 GLY A N 1
ATOM 1327 C CA . GLY A 1 175 ? -12.598 -7.793 29.625 1.00 91.31 175 GLY A CA 1
ATOM 1328 C C . GLY A 1 175 ? -13.885 -6.995 29.381 1.00 91.31 175 GLY A C 1
ATOM 1329 O O . GLY A 1 175 ? -14.964 -7.336 29.875 1.00 91.31 175 GLY A O 1
ATOM 1330 N N . SER A 1 176 ? -13.790 -5.959 28.550 1.00 90.69 176 SER A N 1
ATOM 1331 C CA . SER A 1 176 ? -14.903 -5.063 28.205 1.00 90.69 176 SER A CA 1
ATOM 1332 C C . SER A 1 176 ? -16.058 -5.752 27.465 1.00 90.69 176 SER A C 1
ATOM 1334 O O . SER A 1 176 ? -17.188 -5.258 27.498 1.00 90.69 176 SER A O 1
ATOM 1336 N N . ILE A 1 177 ? -15.827 -6.922 26.856 1.00 90.94 177 ILE A N 1
ATOM 1337 C CA . ILE A 1 177 ? -16.873 -7.682 26.157 1.00 90.94 177 ILE A CA 1
ATOM 1338 C C . ILE A 1 177 ? -17.935 -8.199 27.130 1.00 90.94 177 ILE A C 1
ATOM 1340 O O . ILE A 1 177 ? -19.110 -8.217 26.779 1.00 90.94 177 ILE A O 1
ATOM 1344 N N . VAL A 1 178 ? -17.568 -8.504 28.380 1.00 91.69 178 VAL A N 1
ATOM 1345 C CA . VAL A 1 178 ? -18.513 -8.942 29.429 1.00 91.69 178 VAL A CA 1
ATOM 1346 C C . VAL A 1 178 ? -19.625 -7.915 29.667 1.00 91.69 178 VAL A C 1
ATOM 1348 O O . VAL A 1 178 ? -20.748 -8.279 30.006 1.00 91.69 178 VAL A O 1
ATOM 1351 N N . GLN A 1 179 ? -19.314 -6.628 29.503 1.00 89.94 179 GLN A N 1
ATOM 1352 C CA . GLN A 1 179 ? -20.240 -5.518 29.749 1.00 89.94 179 GLN A CA 1
ATOM 1353 C C . GLN A 1 179 ? -20.820 -4.926 28.458 1.00 89.94 179 GLN A C 1
ATOM 1355 O O . GLN A 1 179 ? -21.593 -3.970 28.512 1.00 89.94 179 GLN A O 1
ATOM 1360 N N . SER A 1 180 ? -20.432 -5.455 27.298 1.00 89.81 180 SER A N 1
ATOM 1361 C CA . SER A 1 180 ? -20.843 -4.925 26.003 1.00 89.81 180 SER A CA 1
ATOM 1362 C C . SER A 1 180 ? -22.230 -5.434 25.610 1.00 89.81 180 SER A C 1
ATOM 1364 O O . SER A 1 180 ? -22.545 -6.611 25.768 1.00 89.81 180 SER A O 1
ATOM 1366 N N . ASP A 1 181 ? -23.060 -4.560 25.039 1.00 89.38 181 ASP A N 1
ATOM 1367 C CA . ASP A 1 181 ? -24.358 -4.947 24.478 1.00 89.38 181 ASP A CA 1
ATOM 1368 C C . ASP A 1 181 ? -24.198 -5.416 23.027 1.00 89.38 181 ASP A C 1
ATOM 1370 O O . ASP A 1 181 ? -24.314 -4.650 22.067 1.00 89.38 181 ASP A O 1
ATOM 1374 N N . LEU A 1 182 ? -23.913 -6.706 22.873 1.00 85.12 182 LEU A N 1
ATOM 1375 C CA . LEU A 1 182 ? -23.662 -7.322 21.570 1.00 85.12 182 LEU A CA 1
ATOM 1376 C C . LEU A 1 182 ? -24.935 -7.528 20.740 1.00 85.12 182 LEU A C 1
ATOM 1378 O O . LEU A 1 182 ? -24.839 -7.767 19.538 1.00 85.12 182 LEU A O 1
ATOM 1382 N N . ASN A 1 183 ? -26.129 -7.345 21.319 1.00 85.81 183 ASN A N 1
ATOM 1383 C CA . ASN A 1 183 ? -27.380 -7.386 20.551 1.00 85.81 183 ASN A CA 1
ATOM 1384 C C . ASN A 1 183 ? -27.438 -6.276 19.491 1.00 85.81 183 ASN A C 1
ATOM 1386 O O . ASN A 1 183 ? -28.189 -6.378 18.521 1.00 85.81 183 ASN A O 1
ATOM 1390 N N . GLN A 1 184 ? -26.633 -5.222 19.647 1.00 82.69 184 GLN A N 1
ATOM 1391 C CA . GLN A 1 184 ? -26.502 -4.153 18.658 1.00 82.69 184 GLN A CA 1
ATOM 1392 C C . GLN A 1 184 ? -25.867 -4.627 17.344 1.00 82.69 184 GLN A C 1
ATOM 1394 O O . GLN A 1 184 ? -26.051 -3.965 16.328 1.00 82.69 184 GLN A O 1
ATOM 1399 N N . LEU A 1 185 ? -25.166 -5.767 17.341 1.00 79.75 185 LEU A N 1
ATOM 1400 C CA . LEU A 1 185 ? -24.556 -6.348 16.141 1.00 79.75 185 LEU A CA 1
ATOM 1401 C C . LEU A 1 185 ? -25.560 -7.100 15.255 1.00 79.75 185 LEU A C 1
ATOM 1403 O O . LEU A 1 185 ? -25.271 -7.341 14.090 1.00 79.75 185 LEU A O 1
ATOM 1407 N N . ALA A 1 186 ? -26.729 -7.467 15.787 1.00 73.56 186 ALA A N 1
ATOM 1408 C CA . ALA A 1 186 ? -27.764 -8.212 15.066 1.00 73.56 186 ALA A CA 1
ATOM 1409 C C . ALA A 1 186 ? -28.744 -7.309 14.283 1.00 73.56 186 ALA A C 1
ATOM 1411 O O . ALA A 1 186 ? -29.815 -7.773 13.887 1.00 73.56 186 ALA A O 1
ATOM 1412 N N . ARG A 1 187 ? -28.415 -6.021 14.118 1.00 57.38 187 ARG A N 1
ATOM 1413 C CA . ARG A 1 187 ? -29.251 -5.018 13.442 1.00 57.38 187 ARG A CA 1
ATOM 1414 C C . ARG A 1 187 ? -28.852 -4.804 11.990 1.00 57.38 187 ARG A C 1
ATOM 1416 O O . ARG A 1 187 ? -27.635 -4.787 11.712 1.00 57.38 187 ARG A O 1
#

pLDDT: mean 92.8, std 7.8, range [40.62, 98.38]

Radius of gyration: 23.98 Å; chains: 1; bounding box: 51×47×53 Å

Secondary structure (DSSP, 8-state):
---HHHHHHHHHHHTTTEEEEEETTEEEEEETT-TTSPPEEEE--TTS---HHHHHHHHHHHT-B-TTS-EEEEEEEEEEEE--TTSS-EEEEEEEES---HHHH-SSTT--------S--HHHHHTTHHHHHHHHHHHHHS--------HHHHHHHHHHHHHHHHHHHHHS--GGGGG--GGGGG-

InterPro domains:
  IPR001233 RNA-splicing ligase, RtcB [PF01139] (57-167)
  IPR001233 RNA-splicing ligase, RtcB [PTHR11118] (51-162)
  IPR036025 tRNA-splicing ligase RtcB-like superfamily [G3DSA:3.90.1860.10] (35-185)
  IPR036025 tRNA-splicing ligase RtcB-like superfamily [SSF103365] (43-158)

Foldseek 3Di:
DQDPVVVVLQVVCVVVQWHWDDDDQKIWIEGNVCPVFATEIENHHSPDDDDPQQRQLQRVLSSDDDPPDKHWPYKYFYHPWDHDPLSHTPRMDTDMDPDDDVSVCPPPHPDDDDDDDDPDDPVRCVVCVVVVVVVVCCVPPVVVAQDDDDPQLVVLCVPPNPVRSVVVCVVPPGGCRVVDDCVVVVD

Organism: NCBI:txid2282168

Sequence (187 aa):
MQPNNLSRLLRALARQGLDVQYNNLSYSVRWTDTPDAPIAEVLLPESFPVEAKALKQLANLAAAKHPVGGHVCRVCATPDFHPGDAGVAIGSVVETAGQVIPAAVGSDINCGMRLHVADLSVEQFLAQRDRFVELMKGDFFFGKRDVTMTAETMQALFQHGVIGWLDAMLDQPTGSIVQSDLNQLAR